Protein AF-A0A534Z9B9-F1 (afdb_monomer)

Mean predicted aligned error: 10.79 Å

Foldseek 3Di:
DVVVVVVLVVVLVVLLVVLLVLLQLLLVLLLQLLQCLLLVNLVSNLVSLVVSLVSLVVSLCSLPDPSVCVNLPPLSVVLNVLSVVLNVLSVVLNCLSPDPPRDSVNNNVSSQVSSVSSQVSSCSSHHFQWDWPPCPCLQEDEAFDKIKIFGAARVRHGFPWQKDKDKAFPHDHQQWDPVQWDADPVRMTMTGGHAGFGKMWIWIDGNNDIGIGMHTYSHDPDDPLADVQPAPPDDWAKKWKWKFKDFPDGRPTGTQDIDTCPDVNVRRVVNVVSVCVVCVVLPDPQKDWDWHKDYDPVFKIKIKIWIWGADPRDITIMIMIMMIGGD

Radius of gyration: 23.36 Å; Cα contacts (8 Å, |Δi|>4): 614; chains: 1; bounding box: 62×51×65 Å

Sequence (327 aa):
MAAVLFAVASARAQVGSTLRADLDALVERVGMASAAALSQDTAAASASLADARGLLPQLVTLARDPAAAQELGPLARRLAGRLGALQRVLEHAQAALDSPVTRASRRMRVLRVAYSGSMRVAALAGKPILVETNSRTAGFHHPGDQVTFRVLGPDGAPCTETPTLVVENQFGATAVDLSSVHQLADGTIALTMGDEAGGARVTVTACGRSSTRLLFNYGPKAVNGLPPGFPANLPTGTYALSYAASGVVSIPETPLATLPNLGIHAFARAVVTAFQQVAAAYASPECSITVRYSPFDGSSFTATFSVTCTVDGASASETLVFRVRRI

Solvent-accessible surface area (backbone atoms only — not comparable to full-atom values): 17152 Å² total; per-residue (Å²): 116,68,70,60,54,51,51,54,50,51,54,47,57,48,52,60,52,49,53,41,52,55,33,50,50,38,34,48,26,35,41,50,15,44,15,28,44,51,54,60,33,53,65,61,12,43,51,28,39,51,57,28,57,66,46,46,65,56,55,40,50,51,31,65,30,69,69,42,33,69,72,49,42,75,52,15,62,54,48,32,54,47,50,59,54,41,48,57,40,46,52,54,30,48,58,35,55,76,32,89,85,49,51,68,71,58,37,51,52,36,35,51,52,32,36,45,41,38,48,58,52,35,43,73,74,43,79,66,37,69,39,54,75,72,60,90,48,63,45,51,41,47,47,68,40,74,48,44,31,39,47,29,31,94,89,66,46,76,40,85,56,83,63,48,77,46,78,43,52,78,27,41,90,33,9,42,37,76,88,53,56,47,73,47,98,89,58,33,38,37,32,31,30,18,67,33,28,3,12,23,40,41,38,40,38,43,75,94,43,75,41,75,46,62,36,31,17,68,13,61,80,72,52,92,82,51,62,79,52,54,65,84,84,69,72,73,47,38,29,41,31,28,34,28,34,44,62,86,55,80,40,71,81,38,83,74,49,77,46,65,31,89,44,71,56,64,32,51,51,53,53,50,52,59,49,48,66,64,51,52,84,57,74,43,97,53,36,47,78,38,76,45,44,44,68,65,76,86,51,38,34,38,41,40,36,44,35,40,35,54,56,99,90,47,75,51,58,37,39,37,41,33,40,41,30,64,102

Nearest PDB structures (foldseek):
  1ydi-assembly1_A  TM=4.843E-01  e=3.037E+00  Homo sapiens
  5l0h-assembly1_A  TM=4.562E-01  e=3.980E+00  Homo sapiens
  5l0d-assembly2_D  TM=4.571E-01  e=4.435E+00  Homo sapiens
  3h2v-assembly3_C  TM=4.533E-01  e=5.216E+00  Homo sapiens
  3h2v-assembly2_B  TM=4.535E-01  e=7.216E+00  Homo sapiens

Secondary structure (DSSP, 8-state):
-HHHHHHHHHHHHHHHHHHHHHHHHHHHHHHHHHHHHHTT-HHHHHHHHHHHHHHHH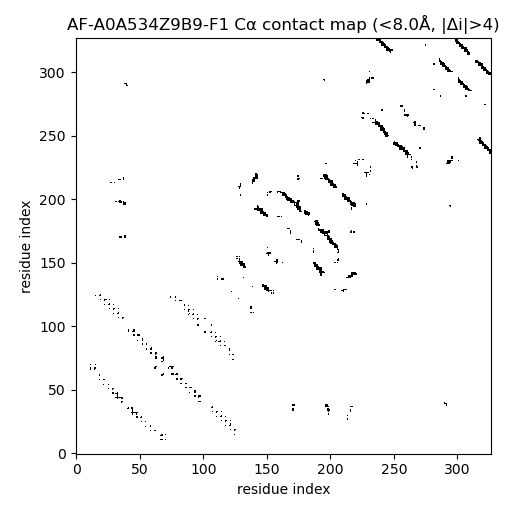HHHHHHHSHHHHHHHTHHHHHHHHHHHHHHHHHHHHHHHHH-TTS-HHHHHHHHHHHHHHHHHHHGGGS--SEEETTGGGTTEE-TT-EEEEEEB-TTSSBP-SPPEEEEEEEESTTSEEEEEEEE-TTS-EEEEE-SSSEEEEEEEEETTEEEEEEEEE--SPPPTTSPTT--S-PPSEEEEEEEEEESSS-EEEEEEEEEEESSHHHHHHHHHHHHHHHHGGG--TTEEEEEEEPPP-SSEEEEEEEEEEEETTEEEEEEEEEEEEE-

Structure (mmCIF, N/CA/C/O backbone):
data_AF-A0A534Z9B9-F1
#
_entry.id   AF-A0A534Z9B9-F1
#
loop_
_atom_site.group_PDB
_atom_site.id
_atom_site.type_symbol
_atom_site.label_atom_id
_atom_site.label_alt_id
_atom_site.label_comp_id
_atom_site.label_asym_id
_atom_site.label_entity_id
_atom_site.label_seq_id
_atom_site.pdbx_PDB_ins_code
_atom_site.Cartn_x
_atom_site.Cartn_y
_atom_site.Cartn_z
_atom_site.occupancy
_atom_site.B_iso_or_equiv
_atom_site.auth_seq_id
_atom_site.auth_comp_id
_atom_site.auth_asym_id
_atom_site.auth_atom_id
_atom_site.pdbx_PDB_model_num
ATOM 1 N N . MET A 1 1 ? -38.306 12.183 34.021 1.00 46.53 1 MET A N 1
ATOM 2 C CA . MET A 1 1 ? -36.977 11.563 34.259 1.00 46.53 1 MET A CA 1
ATOM 3 C C . MET A 1 1 ? -36.542 10.579 33.169 1.00 46.53 1 MET A C 1
ATOM 5 O O . MET A 1 1 ? -35.378 10.632 32.802 1.00 46.53 1 MET A O 1
ATOM 9 N N . ALA A 1 2 ? -37.419 9.739 32.600 1.00 40.78 2 ALA A N 1
ATOM 10 C CA . ALA A 1 2 ? -37.032 8.773 31.556 1.00 40.78 2 ALA A CA 1
ATOM 11 C C . ALA A 1 2 ? -36.479 9.415 30.261 1.00 40.78 2 ALA A C 1
ATOM 13 O O . ALA A 1 2 ? -35.434 8.998 29.778 1.00 40.78 2 ALA A O 1
ATOM 14 N N . ALA A 1 3 ? -37.101 10.481 29.742 1.00 35.41 3 ALA A N 1
ATOM 15 C CA . ALA A 1 3 ? -36.670 11.128 28.492 1.00 35.41 3 ALA A CA 1
ATOM 16 C C . ALA A 1 3 ? -35.250 11.736 28.549 1.00 35.41 3 ALA A C 1
ATOM 18 O O . ALA A 1 3 ? -34.519 11.696 27.565 1.00 35.41 3 ALA A O 1
ATOM 19 N N . VAL A 1 4 ? -34.829 12.240 29.716 1.00 39.38 4 VAL A N 1
ATOM 20 C CA . VAL A 1 4 ? -33.476 12.793 29.917 1.00 39.38 4 VAL A CA 1
ATOM 21 C C . VAL A 1 4 ? -32.435 11.670 29.958 1.00 39.38 4 VAL A C 1
ATOM 23 O O . VAL A 1 4 ? -31.368 11.804 29.373 1.00 39.38 4 VAL A O 1
ATOM 26 N N . LEU A 1 5 ? -32.756 10.529 30.576 1.00 36.62 5 LEU A N 1
ATOM 27 C CA . LEU A 1 5 ? -31.871 9.359 30.596 1.00 36.62 5 LEU A CA 1
ATOM 28 C C . LEU A 1 5 ? -31.707 8.736 29.199 1.00 36.62 5 LEU A C 1
ATOM 30 O O . LEU A 1 5 ? -30.593 8.370 28.835 1.00 36.62 5 LEU A O 1
ATOM 34 N N . PHE A 1 6 ? -32.776 8.688 28.396 1.00 39.59 6 PHE A N 1
ATOM 35 C CA . PHE A 1 6 ? -32.715 8.229 27.002 1.00 39.59 6 PHE A CA 1
ATOM 36 C C . PHE A 1 6 ? -31.903 9.173 26.101 1.00 39.59 6 PHE A C 1
ATOM 38 O O . PHE A 1 6 ? -31.067 8.704 25.332 1.00 39.59 6 PHE A O 1
ATOM 45 N N . ALA A 1 7 ? -32.078 10.493 26.225 1.00 39.88 7 ALA A N 1
ATOM 46 C CA . ALA A 1 7 ? -31.317 11.470 25.442 1.00 39.88 7 ALA A CA 1
ATOM 47 C C . ALA A 1 7 ? -29.816 11.467 25.793 1.00 39.88 7 ALA A C 1
ATOM 49 O O . ALA A 1 7 ? -28.965 11.535 24.908 1.00 39.88 7 ALA A O 1
ATOM 50 N N . VAL A 1 8 ? -29.475 11.317 27.077 1.00 47.91 8 VAL A N 1
ATOM 51 C CA . VAL A 1 8 ? -28.078 11.235 27.534 1.00 47.91 8 VAL A CA 1
ATOM 52 C C . VAL A 1 8 ? -27.434 9.902 27.131 1.00 47.91 8 VAL A C 1
ATOM 54 O O . VAL A 1 8 ? -26.265 9.883 26.754 1.00 47.91 8 VAL A O 1
ATOM 57 N N . ALA A 1 9 ? -28.180 8.792 27.147 1.00 51.97 9 ALA A N 1
ATOM 58 C CA . ALA A 1 9 ? -27.701 7.506 26.635 1.00 51.97 9 ALA A CA 1
ATOM 59 C C . ALA A 1 9 ? -27.480 7.530 25.108 1.00 51.97 9 ALA A C 1
ATOM 61 O O . ALA A 1 9 ? -26.473 7.015 24.628 1.00 51.97 9 ALA A O 1
ATOM 62 N N . SER A 1 10 ? -28.373 8.191 24.363 1.00 58.62 10 SER A N 1
ATOM 63 C CA . SER A 1 10 ? -28.265 8.405 22.913 1.00 58.62 10 SER A CA 1
ATOM 64 C C . SER A 1 10 ? -27.050 9.254 22.533 1.00 58.62 10 SER A C 1
ATOM 66 O O . SER A 1 10 ? -26.333 8.901 21.601 1.00 58.62 10 SER A O 1
ATOM 68 N N . ALA A 1 11 ? -26.800 10.355 23.246 1.00 54.53 11 ALA A N 1
ATOM 69 C CA . ALA A 1 11 ? -25.661 11.230 22.973 1.00 54.53 11 ALA A CA 1
ATOM 70 C C . ALA A 1 11 ? -24.318 10.554 23.299 1.00 54.53 11 ALA A C 1
ATOM 72 O O . ALA A 1 11 ? -23.347 10.737 22.572 1.00 54.53 11 ALA A O 1
ATOM 73 N N . ARG A 1 12 ? -24.270 9.722 24.349 1.00 57.06 12 ARG A N 1
ATOM 74 C CA . ARG A 1 12 ? -23.084 8.920 24.701 1.00 57.06 12 ARG A CA 1
ATOM 75 C C . ARG A 1 12 ? -22.767 7.882 23.625 1.00 57.06 12 ARG A C 1
ATOM 77 O O . ARG A 1 12 ? -21.695 7.925 23.044 1.00 57.06 12 ARG A O 1
ATOM 84 N N . ALA A 1 13 ? -23.737 7.052 23.238 1.00 60.81 13 ALA A N 1
ATOM 85 C CA . ALA A 1 13 ? -23.536 6.077 22.159 1.00 60.81 13 ALA A CA 1
ATOM 86 C C . ALA A 1 13 ? -23.061 6.726 20.836 1.00 60.81 13 ALA A C 1
ATOM 88 O O . ALA A 1 13 ? -22.281 6.135 20.081 1.00 60.81 13 ALA A O 1
ATOM 89 N N . GLN A 1 14 ? -23.481 7.968 20.573 1.00 67.25 14 GLN A N 1
ATOM 90 C CA . GLN A 1 14 ? -23.023 8.745 19.424 1.00 67.25 14 GLN A CA 1
ATOM 91 C C . GLN A 1 14 ? -21.540 9.155 19.525 1.00 67.25 14 GLN A C 1
ATOM 93 O O . GLN A 1 14 ? -20.817 9.062 18.534 1.00 67.25 14 GLN A O 1
ATOM 98 N N . VAL A 1 15 ? -21.049 9.561 20.701 1.00 65.81 15 VAL A N 1
ATOM 99 C CA . VAL A 1 15 ? -19.638 9.947 20.903 1.00 65.81 15 VAL A CA 1
ATOM 100 C C . VAL A 1 15 ? -18.711 8.737 20.753 1.00 65.81 15 VAL A C 1
ATOM 102 O O . VAL A 1 15 ? -17.733 8.806 20.004 1.00 65.81 15 VAL A O 1
ATOM 105 N N . GLY A 1 16 ? -19.047 7.605 21.378 1.00 67.69 16 GLY A N 1
ATOM 106 C CA . GLY A 1 16 ? -18.290 6.359 21.233 1.00 67.69 16 GLY A CA 1
ATOM 107 C C . GLY A 1 16 ? -18.245 5.822 19.794 1.00 67.69 16 GLY A C 1
ATOM 108 O O . GLY A 1 16 ? -17.194 5.363 19.337 1.00 67.69 16 GLY A O 1
ATOM 109 N N . SER A 1 17 ? -19.355 5.909 19.050 1.00 71.81 17 SER A N 1
ATOM 110 C CA . SER A 1 17 ? -19.410 5.476 17.643 1.00 71.81 17 SER A CA 1
ATOM 111 C C . SER A 1 17 ? -18.619 6.395 16.704 1.00 71.81 17 SER A C 1
ATOM 113 O O . SER A 1 17 ? -17.881 5.893 15.855 1.00 71.81 17 SER A O 1
ATOM 115 N N . THR A 1 18 ? -18.690 7.715 16.909 1.00 78.38 18 THR A N 1
ATOM 116 C CA . THR A 1 18 ? -17.940 8.707 16.115 1.00 78.38 18 THR A CA 1
ATOM 117 C C . THR A 1 18 ? -16.435 8.555 16.331 1.00 78.38 18 THR A C 1
ATOM 119 O O . THR A 1 18 ? -15.680 8.432 15.371 1.00 78.38 18 THR A O 1
ATOM 122 N N . LEU A 1 19 ? -15.998 8.433 17.592 1.00 81.62 19 LEU A N 1
ATOM 123 C CA . LEU A 1 19 ? -14.592 8.199 17.924 1.00 81.62 19 LEU A CA 1
ATOM 124 C C . LEU A 1 19 ? -14.036 6.949 17.234 1.00 81.62 19 LEU A C 1
ATOM 126 O O . LEU A 1 19 ? -12.900 6.940 16.761 1.00 81.62 19 LEU A O 1
ATOM 130 N N . ARG A 1 20 ? -14.822 5.869 17.213 1.00 80.88 20 ARG A N 1
ATOM 131 C CA . ARG A 1 20 ? -14.414 4.620 16.578 1.00 80.88 20 ARG A CA 1
ATOM 132 C C . ARG A 1 20 ? -14.261 4.786 15.068 1.00 80.88 20 ARG A C 1
ATOM 134 O O . ARG A 1 20 ? -13.242 4.360 14.534 1.00 80.88 20 ARG A O 1
ATOM 141 N N . ALA A 1 21 ? -15.226 5.429 14.414 1.00 82.50 21 ALA A N 1
ATOM 142 C CA . ALA A 1 21 ? -15.168 5.697 12.981 1.00 82.50 21 ALA A CA 1
ATOM 143 C C . ALA A 1 21 ? -13.940 6.547 12.607 1.00 82.50 21 ALA A C 1
ATOM 145 O O . ALA A 1 21 ? -13.221 6.203 11.671 1.00 82.50 21 ALA A O 1
ATOM 146 N N . ASP A 1 22 ? -13.632 7.589 13.383 1.00 88.19 22 ASP A N 1
ATOM 147 C CA . ASP A 1 22 ? -12.467 8.449 13.138 1.00 88.19 22 ASP A CA 1
ATOM 148 C C . ASP A 1 22 ? -11.132 7.717 13.363 1.00 88.19 22 ASP A C 1
ATOM 150 O O . ASP A 1 22 ? -10.148 7.951 12.655 1.00 88.19 22 ASP A O 1
ATOM 154 N N . LEU A 1 23 ? -11.077 6.802 14.338 1.00 89.00 23 LEU A N 1
ATOM 155 C CA . LEU A 1 23 ? -9.909 5.946 14.565 1.00 89.00 23 LEU A CA 1
ATOM 156 C C . LEU A 1 23 ? -9.719 4.916 13.446 1.00 89.00 23 LEU A C 1
ATOM 158 O O . LEU A 1 23 ? -8.580 4.671 13.040 1.00 89.00 23 LEU A O 1
ATOM 162 N N . ASP A 1 24 ? -10.806 4.343 12.933 1.00 86.19 24 ASP A N 1
ATOM 163 C CA . ASP A 1 24 ? -10.771 3.441 11.782 1.00 86.19 24 ASP A CA 1
ATOM 164 C C . ASP A 1 24 ? -10.321 4.205 10.519 1.00 86.19 24 ASP A C 1
ATOM 166 O O . ASP A 1 24 ? -9.428 3.745 9.804 1.00 86.19 24 ASP A O 1
ATOM 170 N N . ALA A 1 25 ? -10.807 5.435 10.313 1.00 89.06 25 ALA A N 1
ATOM 171 C CA . ALA A 1 25 ? -10.356 6.318 9.236 1.00 89.06 25 ALA A CA 1
ATOM 172 C C . ALA A 1 25 ? -8.865 6.689 9.359 1.00 89.06 25 ALA A C 1
ATOM 174 O O . ALA A 1 25 ? -8.140 6.722 8.362 1.00 89.06 25 ALA A O 1
ATOM 175 N N . LEU A 1 26 ? -8.367 6.930 10.578 1.00 92.62 26 LEU A N 1
ATOM 176 C CA . LEU A 1 26 ? -6.941 7.158 10.827 1.00 92.62 26 LEU A CA 1
ATOM 177 C C . LEU A 1 26 ? -6.099 5.938 10.429 1.00 92.62 26 LEU A C 1
ATOM 179 O O . LEU A 1 26 ? -5.059 6.085 9.782 1.00 92.62 26 LEU A O 1
ATOM 183 N N . VAL A 1 27 ? -6.528 4.734 10.817 1.00 91.50 27 VAL A N 1
ATOM 184 C CA . VAL A 1 27 ? -5.873 3.478 10.425 1.00 91.50 27 VAL A CA 1
ATOM 185 C C . VAL A 1 27 ? -5.839 3.341 8.907 1.00 91.50 27 VAL A C 1
ATOM 187 O O . VAL A 1 27 ? -4.786 3.020 8.351 1.00 91.50 27 VAL A O 1
ATOM 190 N N . GLU A 1 28 ? -6.967 3.601 8.251 1.00 89.94 28 GLU A N 1
ATOM 191 C CA . GLU A 1 28 ? -7.113 3.495 6.805 1.00 89.94 28 GLU A CA 1
ATOM 192 C C . GLU A 1 28 ? -6.156 4.440 6.073 1.00 89.94 28 GLU A C 1
ATOM 194 O O . GLU A 1 28 ? -5.397 3.984 5.223 1.00 89.94 28 GLU A O 1
ATOM 199 N N . ARG A 1 29 ? -6.082 5.719 6.464 1.00 92.94 29 ARG A N 1
ATOM 200 C CA . ARG A 1 29 ? -5.177 6.707 5.843 1.00 92.94 29 ARG A CA 1
ATOM 201 C C . ARG A 1 29 ? -3.698 6.347 5.996 1.00 92.94 29 ARG A C 1
ATOM 203 O O . ARG A 1 29 ? -2.941 6.410 5.028 1.00 92.94 29 ARG A O 1
ATOM 210 N N . VAL A 1 30 ? -3.275 5.900 7.183 1.00 94.81 30 VAL A N 1
ATOM 211 C CA . VAL A 1 30 ? -1.887 5.433 7.396 1.00 94.81 30 VAL A CA 1
ATOM 212 C C . VAL A 1 30 ? -1.597 4.166 6.582 1.00 94.81 30 VAL A C 1
ATOM 214 O O . VAL A 1 30 ? -0.479 3.960 6.099 1.00 94.81 30 VAL A O 1
ATOM 217 N N . GLY A 1 31 ? -2.596 3.302 6.415 1.00 92.19 31 GLY A N 1
ATOM 218 C CA . GLY A 1 31 ? -2.473 2.123 5.574 1.00 92.19 31 GLY A CA 1
ATOM 219 C C . GLY A 1 31 ? -2.394 2.460 4.086 1.00 92.19 31 GLY A C 1
ATOM 220 O O . GLY A 1 31 ? -1.510 1.944 3.411 1.00 92.19 31 GLY A O 1
ATOM 221 N N . MET A 1 32 ? -3.213 3.387 3.584 1.00 90.44 32 MET A N 1
ATOM 222 C CA . MET A 1 32 ? -3.107 3.893 2.209 1.00 90.44 32 MET A CA 1
ATOM 223 C C . MET A 1 32 ? -1.725 4.491 1.940 1.00 90.44 32 MET A C 1
ATOM 225 O O . MET A 1 32 ? -1.117 4.174 0.922 1.00 90.44 32 MET A O 1
ATOM 229 N N . ALA A 1 33 ? -1.160 5.235 2.899 1.00 93.25 33 ALA A N 1
ATOM 230 C CA . ALA A 1 33 ? 0.217 5.715 2.792 1.00 93.25 33 ALA A CA 1
ATOM 231 C C . ALA A 1 33 ? 1.235 4.568 2.637 1.00 93.25 33 ALA A C 1
ATOM 233 O O . ALA A 1 33 ? 2.181 4.657 1.855 1.00 93.25 33 ALA A O 1
ATOM 234 N N . SER A 1 34 ? 1.026 3.466 3.362 1.00 93.38 34 SER A N 1
ATOM 235 C CA . SER A 1 34 ? 1.885 2.278 3.297 1.00 93.38 34 SER A CA 1
ATOM 236 C C . SER A 1 34 ? 1.766 1.542 1.962 1.00 93.38 34 SER A C 1
ATOM 238 O O . SER A 1 34 ? 2.780 1.147 1.388 1.00 93.38 34 SER A O 1
ATOM 240 N N . ALA A 1 35 ? 0.544 1.389 1.453 1.00 87.75 35 ALA A N 1
ATOM 241 C CA . ALA A 1 35 ? 0.273 0.743 0.177 1.00 87.75 35 ALA A CA 1
ATOM 242 C C . ALA A 1 35 ? 0.810 1.565 -1.007 1.00 87.75 35 ALA A C 1
ATOM 244 O O . ALA A 1 35 ? 1.513 1.026 -1.862 1.00 87.75 35 ALA A O 1
ATOM 245 N N . ALA A 1 36 ? 0.580 2.882 -1.002 1.00 84.94 36 ALA A N 1
ATOM 246 C CA . ALA A 1 36 ? 1.131 3.805 -1.988 1.00 84.94 36 ALA A CA 1
ATOM 247 C C . ALA A 1 36 ? 2.668 3.740 -2.018 1.00 84.94 36 ALA A C 1
ATOM 249 O O . ALA A 1 36 ? 3.255 3.565 -3.088 1.00 84.94 36 ALA A O 1
ATOM 250 N N . ALA A 1 37 ? 3.320 3.749 -0.847 1.00 87.25 37 ALA A N 1
ATOM 251 C CA . ALA A 1 37 ? 4.776 3.658 -0.742 1.00 87.25 37 ALA A CA 1
ATOM 252 C C . ALA A 1 37 ? 5.346 2.332 -1.279 1.00 87.25 37 ALA A C 1
ATOM 254 O O . ALA A 1 37 ? 6.387 2.342 -1.937 1.00 87.25 37 ALA A O 1
ATOM 255 N N . LEU A 1 38 ? 4.674 1.199 -1.037 1.00 83.06 38 LEU A N 1
ATOM 256 C CA . LEU A 1 38 ? 5.052 -0.104 -1.613 1.00 83.06 38 LEU A CA 1
ATOM 257 C C . LEU A 1 38 ? 4.931 -0.120 -3.130 1.00 83.06 38 LEU A C 1
ATOM 259 O O . LEU A 1 38 ? 5.761 -0.696 -3.827 1.00 83.06 38 LEU A O 1
ATOM 263 N N . SER A 1 39 ? 3.928 0.589 -3.625 1.00 74.94 39 SER A N 1
ATOM 264 C CA . SER A 1 39 ? 3.671 0.789 -5.040 1.00 74.94 39 SER A CA 1
ATOM 265 C C . SER A 1 39 ? 4.565 1.893 -5.659 1.00 74.94 39 SER A C 1
ATOM 267 O O . SER A 1 39 ? 4.383 2.298 -6.805 1.00 74.94 39 SER A O 1
ATOM 269 N N . GLN A 1 40 ? 5.566 2.375 -4.912 1.00 76.50 40 GLN A N 1
ATOM 270 C CA . GLN A 1 40 ? 6.515 3.424 -5.308 1.00 76.50 40 GLN A CA 1
ATOM 271 C C . GLN A 1 40 ? 5.884 4.787 -5.640 1.00 76.50 40 GLN A C 1
ATOM 273 O O . GLN A 1 40 ? 6.529 5.635 -6.250 1.00 76.50 40 GLN A O 1
ATOM 278 N N . ASP A 1 41 ? 4.655 5.036 -5.191 1.00 79.06 41 ASP A N 1
ATOM 279 C CA . ASP A 1 41 ? 4.015 6.346 -5.274 1.00 79.06 41 ASP A CA 1
ATOM 280 C C . ASP A 1 41 ? 4.260 7.117 -3.971 1.00 79.06 41 ASP A C 1
ATOM 282 O O . ASP A 1 41 ? 3.483 7.072 -3.013 1.00 79.06 41 ASP A O 1
ATOM 286 N N . THR A 1 42 ? 5.411 7.789 -3.897 1.00 82.75 42 THR A N 1
ATOM 287 C CA . THR A 1 42 ? 5.797 8.546 -2.700 1.00 82.75 42 THR A CA 1
ATOM 288 C C . THR A 1 42 ? 4.973 9.815 -2.508 1.00 82.75 42 THR A C 1
ATOM 290 O O . THR A 1 42 ? 4.832 10.259 -1.370 1.00 82.75 42 THR A O 1
ATOM 293 N N . ALA A 1 43 ? 4.419 10.383 -3.584 1.00 82.88 43 ALA A N 1
ATOM 294 C CA . ALA A 1 43 ? 3.582 11.575 -3.514 1.00 82.88 43 ALA A CA 1
ATOM 295 C C . ALA A 1 43 ? 2.227 11.242 -2.876 1.00 82.88 43 ALA A C 1
ATOM 297 O O . ALA A 1 43 ? 1.861 11.850 -1.868 1.00 82.88 43 ALA A O 1
ATOM 298 N N . ALA A 1 44 ? 1.540 10.206 -3.371 1.00 85.25 44 ALA A N 1
ATOM 299 C CA . ALA A 1 44 ? 0.297 9.729 -2.768 1.00 85.25 44 ALA A CA 1
ATOM 300 C C . ALA A 1 44 ? 0.517 9.199 -1.343 1.00 85.25 44 ALA A C 1
ATOM 302 O O . ALA A 1 44 ? -0.325 9.409 -0.463 1.00 85.25 44 ALA A O 1
ATOM 303 N N . ALA A 1 45 ? 1.668 8.562 -1.082 1.00 90.50 45 ALA A N 1
ATOM 304 C CA . ALA A 1 45 ? 2.028 8.127 0.263 1.00 90.50 45 ALA A CA 1
ATOM 305 C C . ALA A 1 45 ? 2.169 9.306 1.237 1.00 90.50 45 ALA A C 1
ATOM 307 O O . ALA A 1 45 ? 1.640 9.255 2.349 1.00 90.50 45 ALA A O 1
ATOM 308 N N . SER A 1 46 ? 2.872 10.362 0.815 1.00 92.00 46 SER A N 1
ATOM 309 C CA . SER A 1 46 ? 3.076 11.578 1.607 1.00 92.00 46 SER A CA 1
ATOM 310 C C . SER A 1 46 ? 1.752 12.304 1.864 1.00 92.00 46 SER A C 1
ATOM 312 O O . SER A 1 46 ? 1.452 12.619 3.016 1.00 92.00 46 SER A O 1
ATOM 314 N N . ALA A 1 47 ? 0.909 12.465 0.838 1.00 91.56 47 ALA A N 1
ATOM 315 C CA . ALA A 1 47 ? -0.418 13.069 0.967 1.00 91.56 47 ALA A CA 1
ATOM 316 C C . ALA A 1 47 ? -1.316 12.294 1.950 1.00 91.56 47 ALA A C 1
ATOM 318 O O . ALA A 1 47 ? -1.847 12.869 2.898 1.00 91.56 47 ALA A O 1
ATOM 319 N N . SER A 1 48 ? -1.398 10.966 1.808 1.00 94.12 48 SER A N 1
ATOM 320 C CA . SER A 1 48 ? -2.206 10.115 2.697 1.00 94.12 48 SER A CA 1
ATOM 321 C C . SER A 1 48 ? -1.743 10.183 4.160 1.00 94.12 48 SER A C 1
ATOM 323 O O . SER A 1 48 ? -2.555 10.154 5.090 1.00 94.12 48 SER A O 1
ATOM 325 N N . LEU A 1 49 ? -0.428 10.278 4.394 1.00 96.69 49 LEU A N 1
ATOM 326 C CA . LEU A 1 49 ? 0.121 10.403 5.744 1.00 96.69 49 LEU A CA 1
ATOM 327 C C . LEU A 1 49 ? -0.106 11.803 6.334 1.00 96.69 49 LEU A C 1
ATOM 329 O O . LEU A 1 49 ? -0.379 11.918 7.533 1.00 96.69 49 LEU A O 1
ATOM 333 N N . ALA A 1 50 ? -0.054 12.851 5.511 1.00 95.50 50 ALA A N 1
ATOM 334 C CA . ALA A 1 50 ? -0.418 14.204 5.912 1.00 95.50 50 ALA A CA 1
ATOM 335 C C . ALA A 1 50 ? -1.897 14.277 6.335 1.00 95.50 50 ALA A C 1
ATOM 337 O O . ALA A 1 50 ? -2.198 14.793 7.415 1.00 95.50 50 ALA A O 1
ATOM 338 N N . ASP A 1 51 ? -2.800 13.651 5.576 1.00 94.44 51 ASP A N 1
ATOM 339 C CA . ASP A 1 51 ? -4.226 13.562 5.913 1.00 94.44 51 ASP A CA 1
ATOM 340 C C . ASP A 1 51 ? -4.478 12.795 7.216 1.00 94.44 51 ASP A C 1
ATOM 342 O O . ASP A 1 51 ? -5.362 13.154 8.000 1.00 94.44 51 ASP A O 1
ATOM 346 N N . ALA A 1 52 ? -3.707 11.735 7.480 1.00 95.75 52 ALA A N 1
ATOM 347 C CA . ALA A 1 52 ? -3.758 11.014 8.751 1.00 95.75 52 ALA A CA 1
ATOM 348 C C . ALA A 1 52 ? -3.318 11.905 9.924 1.00 95.75 52 ALA A C 1
ATOM 350 O O . ALA A 1 52 ? -3.952 11.917 10.982 1.00 95.75 52 ALA A O 1
ATOM 351 N N . ARG A 1 53 ? -2.248 12.689 9.741 1.00 95.75 53 ARG A N 1
ATOM 352 C CA . ARG A 1 53 ? -1.775 13.649 10.749 1.00 95.75 53 ARG A CA 1
ATOM 353 C C . ARG A 1 53 ? -2.802 14.748 11.013 1.00 95.75 53 ARG A C 1
ATOM 355 O O . ARG A 1 53 ? -2.964 15.128 12.170 1.00 95.75 53 ARG A O 1
ATOM 362 N N . GLY A 1 54 ? -3.524 15.199 9.986 1.00 93.06 54 GLY A N 1
ATOM 363 C CA . GLY A 1 54 ? -4.598 16.189 10.104 1.00 93.06 54 GLY A CA 1
ATOM 364 C C . GLY A 1 54 ? -5.767 15.754 11.000 1.00 93.06 54 GLY A C 1
ATOM 365 O O . GLY A 1 54 ? -6.384 16.604 11.638 1.00 93.06 54 GLY A O 1
ATOM 366 N N . LEU A 1 55 ? -6.038 14.446 11.123 1.00 91.62 55 LEU A N 1
ATOM 367 C CA . LEU A 1 55 ? -7.092 13.920 12.010 1.00 91.62 55 LEU A CA 1
ATOM 368 C C . LEU A 1 55 ? -6.702 13.898 13.491 1.00 91.62 55 LEU A C 1
ATOM 370 O O . LEU A 1 55 ? -7.568 13.956 14.365 1.00 91.62 55 LEU A O 1
ATOM 374 N N . LEU A 1 56 ? -5.408 13.789 13.807 1.00 90.69 56 LEU A N 1
ATOM 375 C CA . LEU A 1 56 ? -4.961 13.583 15.187 1.00 90.69 56 LEU A CA 1
ATOM 376 C C . LEU A 1 56 ? -5.391 14.700 16.156 1.00 90.69 56 LEU A C 1
ATOM 378 O O . LEU A 1 56 ? -5.851 14.357 17.246 1.00 90.69 56 LEU A O 1
ATOM 382 N N . PRO A 1 57 ? -5.302 16.003 15.819 1.00 88.38 57 PRO A N 1
ATOM 383 C CA . PRO A 1 57 ? -5.770 17.069 16.708 1.00 88.38 57 PRO A CA 1
ATOM 384 C C . PRO A 1 57 ? -7.262 16.967 17.049 1.00 88.38 57 PRO A C 1
ATOM 386 O O . PRO A 1 57 ? -7.650 17.212 18.194 1.00 88.38 57 PRO A O 1
ATOM 389 N N . GLN A 1 58 ? -8.088 16.558 16.080 1.00 87.56 58 GLN A N 1
ATOM 390 C CA . GLN A 1 58 ? -9.529 16.376 16.270 1.00 87.56 58 GLN A CA 1
ATOM 391 C C . GLN A 1 58 ? -9.795 15.196 17.211 1.00 87.56 58 GLN A C 1
ATOM 393 O O . GLN A 1 58 ? -10.482 15.354 18.217 1.00 87.56 58 GLN A O 1
ATOM 398 N N . LEU A 1 59 ? -9.136 14.057 16.975 1.00 88.38 59 LEU A N 1
ATOM 399 C CA . LEU A 1 59 ? -9.210 12.873 17.836 1.00 88.38 59 LEU A CA 1
ATOM 400 C C . LEU A 1 59 ? -8.721 13.137 19.268 1.00 88.38 59 LEU A C 1
ATOM 402 O O . LEU A 1 59 ? -9.301 12.632 20.228 1.00 88.38 59 LEU A O 1
ATOM 406 N N . VAL A 1 60 ? -7.656 13.927 19.440 1.00 87.44 60 VAL A N 1
ATOM 407 C CA . VAL A 1 60 ? -7.152 14.309 20.771 1.00 87.44 60 VAL A CA 1
ATOM 408 C C . VAL A 1 60 ? -8.145 15.216 21.490 1.00 87.44 60 VAL A C 1
ATOM 410 O O . VAL A 1 60 ? -8.354 15.036 22.689 1.00 87.44 60 VAL A O 1
ATOM 413 N N . THR A 1 61 ? -8.752 16.168 20.777 1.00 85.62 61 THR A N 1
ATOM 414 C CA . THR A 1 61 ? -9.798 17.041 21.327 1.00 85.62 61 THR A CA 1
ATOM 415 C C . THR A 1 61 ? -10.998 16.214 21.772 1.00 85.62 61 THR A C 1
ATOM 417 O O . THR A 1 61 ? -11.396 16.308 22.930 1.00 85.62 61 THR A O 1
ATOM 420 N N . LEU A 1 62 ? -11.488 15.321 20.909 1.00 83.00 62 LEU A N 1
ATOM 421 C CA . LEU A 1 62 ? -12.610 14.434 21.208 1.00 83.00 62 LEU A CA 1
ATOM 422 C C . LEU A 1 62 ? -12.311 13.518 22.407 1.00 83.00 62 LEU A C 1
ATOM 424 O O . LEU A 1 62 ? -13.123 13.396 23.314 1.00 83.00 62 LEU A O 1
ATOM 428 N N . ALA A 1 63 ? -11.114 12.928 22.478 1.00 82.06 63 ALA A N 1
ATOM 429 C CA . ALA A 1 63 ? -10.712 12.071 23.598 1.00 82.06 63 ALA A CA 1
ATOM 430 C C . ALA A 1 63 ? -10.553 12.825 24.934 1.00 82.06 63 ALA A C 1
ATOM 432 O O . ALA A 1 63 ? -10.508 12.195 25.993 1.00 82.06 63 ALA A O 1
ATOM 433 N N . ARG A 1 64 ? -10.416 14.156 24.900 1.00 84.25 64 ARG A N 1
ATOM 434 C CA . ARG A 1 64 ? -10.340 15.027 26.084 1.00 84.25 64 ARG A CA 1
ATOM 435 C C . ARG A 1 64 ? -11.673 15.683 26.429 1.00 84.25 64 ARG A C 1
ATOM 437 O O . ARG A 1 64 ? -11.755 16.319 27.479 1.00 84.25 64 ARG A O 1
ATOM 444 N N . ASP A 1 65 ? -12.680 15.534 25.577 1.00 83.19 65 ASP A N 1
ATOM 445 C CA . ASP A 1 65 ? -14.004 16.091 25.800 1.00 83.19 65 ASP A CA 1
ATOM 446 C C . ASP A 1 65 ? -14.602 15.542 27.114 1.00 83.19 65 ASP A C 1
ATOM 448 O O . ASP A 1 65 ? -14.502 14.335 27.377 1.00 83.19 65 ASP A O 1
ATOM 452 N N . PRO A 1 66 ? -15.219 16.385 27.964 1.00 81.19 66 PRO A N 1
ATOM 453 C CA . PRO A 1 66 ? -15.855 15.939 29.201 1.00 81.19 66 PRO A CA 1
ATOM 454 C C . PRO A 1 66 ? -16.889 14.821 29.004 1.00 81.19 66 PRO A C 1
ATOM 456 O O . PRO A 1 66 ? -16.980 13.932 29.851 1.00 81.19 66 PRO A O 1
ATOM 459 N N . ALA A 1 67 ? -17.643 14.825 27.902 1.00 79.19 67 ALA A N 1
ATOM 460 C CA . ALA A 1 67 ? -18.611 13.784 27.575 1.00 79.19 67 ALA A CA 1
ATOM 461 C C . ALA A 1 67 ? -17.916 12.452 27.252 1.00 79.19 67 ALA A C 1
ATOM 463 O O . ALA A 1 67 ? -18.284 11.417 27.812 1.00 79.19 67 ALA A O 1
ATOM 464 N N . ALA A 1 68 ? -16.852 12.480 26.443 1.00 73.75 68 ALA A N 1
ATOM 465 C CA . ALA A 1 68 ? -16.047 11.294 26.147 1.00 73.75 68 ALA A CA 1
ATOM 466 C C . ALA A 1 68 ? -15.329 10.764 27.400 1.00 73.75 68 ALA A C 1
ATOM 468 O O . ALA A 1 68 ? -15.233 9.555 27.605 1.00 73.75 68 ALA A O 1
ATOM 469 N N . ALA A 1 69 ? -14.858 11.652 28.279 1.00 80.12 69 ALA A N 1
ATOM 470 C CA . ALA A 1 69 ? -14.244 11.279 29.550 1.00 80.12 69 ALA A CA 1
ATOM 471 C C . ALA A 1 69 ? -15.243 10.632 30.522 1.00 80.12 69 ALA A C 1
ATOM 473 O O . ALA A 1 69 ? -14.867 9.713 31.252 1.00 80.12 69 ALA A O 1
ATOM 474 N N . GLN A 1 70 ? -16.504 11.073 30.527 1.00 79.56 70 GLN A N 1
ATOM 475 C CA . GLN A 1 70 ? -17.573 10.433 31.300 1.00 79.56 70 GLN A CA 1
ATOM 476 C C . GLN A 1 70 ? -17.930 9.042 30.764 1.00 79.56 70 GLN A C 1
ATOM 478 O O . GLN A 1 70 ? -18.245 8.157 31.554 1.00 79.56 70 GLN A O 1
ATOM 483 N N . GLU A 1 71 ? -17.882 8.842 29.446 1.00 76.06 71 GLU A N 1
ATOM 484 C CA . GLU A 1 71 ? -18.235 7.570 28.807 1.00 76.06 71 GLU A CA 1
ATOM 485 C C . GLU A 1 71 ? -17.097 6.538 28.866 1.00 76.06 71 GLU A C 1
ATOM 487 O O . GLU A 1 71 ? -17.298 5.395 29.267 1.00 76.06 71 GLU A O 1
ATOM 492 N N . LEU A 1 72 ? -15.880 6.946 28.504 1.00 75.25 72 LEU A N 1
ATOM 493 C CA . LEU A 1 72 ? -14.708 6.070 28.409 1.00 75.25 72 LEU A CA 1
ATOM 494 C C . LEU A 1 72 ? -13.939 5.967 29.735 1.00 75.25 72 LEU A C 1
ATOM 496 O O . LEU A 1 72 ? -13.070 5.102 29.898 1.00 75.25 72 LEU A O 1
ATOM 500 N N . GLY A 1 73 ? -14.200 6.870 30.683 1.00 82.50 73 GLY A N 1
ATOM 501 C CA . GLY A 1 73 ? -13.556 6.888 31.991 1.00 82.50 73 GLY A CA 1
ATOM 502 C C . GLY A 1 73 ? -12.019 6.923 31.890 1.00 82.50 73 GLY A C 1
ATOM 503 O O . GLY A 1 73 ? -11.451 7.777 31.199 1.00 82.50 73 GLY A O 1
ATOM 504 N N . PRO A 1 74 ? -11.292 6.000 32.550 1.00 82.12 74 PRO A N 1
ATOM 505 C CA . PRO A 1 74 ? -9.829 5.922 32.467 1.00 82.12 74 PRO A CA 1
ATOM 506 C C . PRO A 1 74 ? -9.278 5.705 31.047 1.00 82.12 74 PRO A C 1
ATOM 508 O O . PRO A 1 74 ? -8.123 6.057 30.779 1.00 82.12 74 PRO A O 1
ATOM 511 N N . LEU A 1 75 ? -10.076 5.143 30.128 1.00 82.44 75 LEU A N 1
ATOM 512 C CA . LEU A 1 75 ? -9.651 4.904 28.747 1.00 82.44 75 LEU A CA 1
ATOM 513 C C . LEU A 1 75 ? -9.467 6.210 27.970 1.00 82.44 75 LEU A C 1
ATOM 515 O O . LEU A 1 75 ? -8.540 6.272 27.168 1.00 82.44 75 LEU A O 1
ATOM 519 N N . ALA A 1 76 ? -10.239 7.265 28.258 1.00 83.56 76 ALA A N 1
ATOM 520 C CA . ALA A 1 76 ? -10.103 8.572 27.602 1.00 83.56 76 ALA A CA 1
ATOM 521 C C . ALA A 1 76 ? -8.690 9.156 27.771 1.00 83.56 76 ALA A C 1
ATOM 523 O O . ALA A 1 76 ? -8.014 9.504 26.801 1.00 83.56 76 ALA A O 1
ATOM 524 N N . ARG A 1 77 ? -8.177 9.163 29.011 1.00 85.75 77 ARG A N 1
ATOM 525 C CA . ARG A 1 77 ? -6.810 9.628 29.313 1.00 85.75 77 ARG A CA 1
ATOM 526 C C . ARG A 1 77 ? -5.749 8.773 28.620 1.00 85.75 77 ARG A C 1
ATOM 528 O O . ARG A 1 77 ? -4.787 9.307 28.064 1.00 85.75 77 ARG A O 1
ATOM 535 N N . ARG A 1 78 ? -5.925 7.447 28.628 1.00 89.00 78 ARG A N 1
ATOM 536 C CA . ARG A 1 78 ? -5.010 6.514 27.952 1.00 89.00 78 ARG A CA 1
ATOM 537 C C . ARG A 1 78 ? -5.013 6.728 26.439 1.00 89.00 78 ARG A C 1
ATOM 539 O O . ARG A 1 78 ? -3.943 6.709 25.834 1.00 89.00 78 ARG A O 1
ATOM 546 N N . LEU A 1 79 ? -6.184 6.947 25.851 1.00 89.12 79 LEU A N 1
ATOM 547 C CA . LEU A 1 79 ? -6.364 7.216 24.432 1.00 89.12 79 LEU A CA 1
ATOM 548 C C . LEU A 1 79 ? -5.680 8.525 24.033 1.00 89.12 79 LEU A C 1
ATOM 550 O O . LEU A 1 79 ? -4.826 8.505 23.151 1.00 89.12 79 LEU A O 1
ATOM 554 N N . ALA A 1 80 ? -5.949 9.624 24.743 1.00 87.38 80 ALA A N 1
ATOM 555 C CA . ALA A 1 80 ? -5.312 10.916 24.491 1.00 87.38 80 ALA A CA 1
ATOM 556 C C . ALA A 1 80 ? -3.775 10.834 24.572 1.00 87.38 80 ALA A C 1
ATOM 558 O O . ALA A 1 80 ? -3.071 11.352 23.703 1.00 87.38 80 ALA A O 1
ATOM 559 N N . GLY A 1 81 ? -3.233 10.131 25.575 1.00 90.12 81 GLY A N 1
ATOM 560 C CA . GLY A 1 81 ? -1.787 9.917 25.696 1.00 90.12 81 GLY A CA 1
ATOM 561 C C . GLY A 1 81 ? -1.197 9.092 24.545 1.00 90.12 81 GLY A C 1
ATOM 562 O O . GLY A 1 81 ? -0.102 9.381 24.059 1.00 90.12 81 GLY A O 1
ATOM 563 N N . ARG A 1 82 ? -1.926 8.075 24.071 1.00 93.31 82 ARG A N 1
ATOM 564 C CA . ARG A 1 82 ? -1.498 7.215 22.957 1.00 93.31 82 ARG A CA 1
ATOM 565 C C . ARG A 1 82 ? -1.600 7.917 21.604 1.00 93.31 82 ARG A C 1
ATOM 567 O O . ARG A 1 82 ? -0.700 7.732 20.791 1.00 93.31 82 ARG A O 1
ATOM 574 N N . LEU A 1 83 ? -2.612 8.759 21.401 1.00 92.88 83 LEU A N 1
ATOM 575 C CA . LEU A 1 83 ? -2.734 9.636 20.234 1.00 92.88 83 LEU A CA 1
ATOM 576 C C . LEU A 1 83 ? -1.572 10.638 20.164 1.00 92.88 83 LEU A C 1
ATOM 578 O O . LEU A 1 83 ? -0.944 10.768 19.117 1.00 92.88 83 LEU A O 1
ATOM 582 N N . GLY A 1 84 ? -1.196 11.259 21.288 1.00 90.31 84 GLY A N 1
ATOM 583 C CA . GLY A 1 84 ? -0.025 12.147 21.337 1.00 90.31 84 GLY A CA 1
ATOM 584 C C . GLY A 1 84 ? 1.299 11.427 21.039 1.00 90.31 84 GLY A C 1
ATOM 585 O O . GLY A 1 84 ? 2.184 11.974 20.385 1.00 90.31 84 GLY A O 1
ATOM 586 N N . ALA A 1 85 ? 1.447 10.169 21.469 1.00 92.25 85 ALA A N 1
ATOM 587 C CA . ALA A 1 85 ? 2.603 9.358 21.091 1.00 92.25 85 ALA A CA 1
ATOM 588 C C . ALA A 1 85 ? 2.590 8.980 19.599 1.00 92.25 85 ALA A C 1
ATOM 590 O O . ALA A 1 85 ? 3.644 9.003 18.963 1.00 92.25 85 ALA A O 1
ATOM 591 N N . LEU A 1 86 ? 1.415 8.657 19.047 1.00 95.62 86 LEU A N 1
ATOM 592 C CA . LEU A 1 86 ? 1.234 8.341 17.631 1.00 95.62 86 LEU A CA 1
ATOM 593 C C . LEU A 1 86 ? 1.573 9.538 16.739 1.00 95.62 86 LEU A C 1
ATOM 595 O O . LEU A 1 86 ? 2.220 9.343 15.717 1.00 95.62 86 LEU A O 1
ATOM 599 N N . GLN A 1 87 ? 1.242 10.762 17.155 1.00 95.00 87 GLN A N 1
ATOM 600 C CA . GLN A 1 87 ? 1.599 11.979 16.424 1.00 95.00 87 GLN A CA 1
ATOM 601 C C . GLN A 1 87 ? 3.094 12.044 16.090 1.00 95.00 87 GLN A C 1
ATOM 603 O O . GLN A 1 87 ? 3.455 12.196 14.925 1.00 95.00 87 GLN A O 1
ATOM 608 N N . ARG A 1 88 ? 3.961 11.815 17.083 1.00 94.00 88 ARG A N 1
ATOM 609 C CA . ARG A 1 88 ? 5.421 11.799 16.884 1.00 94.00 88 ARG A CA 1
ATOM 610 C C . ARG A 1 88 ? 5.877 10.699 15.926 1.00 94.00 88 ARG A C 1
ATOM 612 O O . ARG A 1 88 ? 6.828 10.878 15.171 1.00 94.00 88 ARG A O 1
ATOM 619 N N . VAL A 1 89 ? 5.210 9.545 15.957 1.00 96.88 89 VAL A N 1
ATOM 620 C CA . VAL A 1 89 ? 5.500 8.439 15.034 1.00 96.88 89 VAL A CA 1
ATOM 621 C C . VAL A 1 89 ? 5.121 8.820 13.601 1.00 96.88 89 VAL A C 1
ATOM 623 O O . VAL A 1 89 ? 5.911 8.571 12.692 1.00 96.88 89 VAL A O 1
ATOM 626 N N . LEU A 1 90 ? 3.958 9.449 13.396 1.00 97.19 90 LEU A N 1
ATOM 627 C CA . LEU A 1 90 ? 3.534 9.905 12.069 1.00 97.19 90 LEU A CA 1
ATOM 628 C C . LEU A 1 90 ? 4.432 11.031 11.543 1.00 97.19 90 LEU A C 1
ATOM 630 O O . LEU A 1 90 ? 4.778 11.022 10.369 1.00 97.19 90 LEU A O 1
ATOM 634 N N . GLU A 1 91 ? 4.870 11.957 12.398 1.00 96.06 91 GLU A N 1
ATOM 635 C CA . GLU A 1 91 ? 5.849 12.998 12.046 1.00 96.06 91 GLU A CA 1
ATOM 636 C C . GLU A 1 91 ? 7.178 12.398 11.572 1.00 96.06 91 GLU A C 1
ATOM 638 O O . GLU A 1 91 ? 7.726 12.813 10.551 1.00 96.06 91 GLU A O 1
ATOM 643 N N . HIS A 1 92 ? 7.678 11.373 12.267 1.00 95.88 92 HIS A N 1
ATOM 644 C CA . HIS A 1 92 ? 8.896 10.681 11.853 1.00 95.88 92 HIS A CA 1
ATOM 645 C C . HIS A 1 92 ? 8.724 9.931 10.525 1.00 95.88 92 HIS A C 1
ATOM 647 O O . HIS A 1 92 ? 9.633 9.922 9.694 1.00 95.88 92 HIS A O 1
ATOM 653 N N . ALA A 1 93 ? 7.563 9.304 10.318 1.00 96.62 93 ALA A N 1
ATOM 654 C CA . ALA A 1 93 ? 7.245 8.640 9.061 1.00 96.62 93 ALA A CA 1
ATOM 655 C C . ALA A 1 93 ? 7.135 9.642 7.899 1.00 96.62 93 ALA A C 1
ATOM 657 O O . ALA A 1 93 ? 7.677 9.379 6.827 1.00 96.62 93 ALA A O 1
ATOM 658 N N . GLN A 1 94 ? 6.538 10.812 8.139 1.00 96.81 94 GLN A N 1
ATOM 659 C CA . GLN A 1 94 ? 6.428 11.893 7.161 1.00 96.81 94 GLN A CA 1
ATOM 660 C C . GLN A 1 94 ? 7.809 12.378 6.720 1.00 96.81 94 GLN A C 1
ATOM 662 O O . GLN A 1 94 ? 8.123 12.363 5.535 1.00 96.81 94 GLN A O 1
ATOM 667 N N . ALA A 1 95 ? 8.683 12.696 7.678 1.00 94.50 95 ALA A N 1
ATOM 668 C CA . ALA A 1 95 ? 10.040 13.145 7.379 1.00 94.50 95 ALA A CA 1
ATOM 669 C C . ALA A 1 95 ? 10.845 12.117 6.559 1.00 94.50 95 ALA A C 1
ATOM 671 O O . ALA A 1 95 ? 11.695 12.483 5.749 1.00 94.50 95 ALA A O 1
ATOM 672 N N . ALA A 1 96 ? 10.595 10.819 6.755 1.00 93.88 96 ALA A N 1
ATOM 673 C CA . ALA A 1 96 ? 11.231 9.764 5.971 1.00 93.88 96 ALA A CA 1
ATOM 674 C C . ALA A 1 96 ? 10.685 9.669 4.535 1.00 93.88 96 ALA A C 1
ATOM 676 O O . ALA A 1 96 ? 11.452 9.346 3.624 1.00 93.88 96 ALA A O 1
ATOM 677 N N . LEU A 1 97 ? 9.386 9.913 4.336 1.00 90.44 97 LEU A N 1
ATOM 678 C CA . LEU A 1 97 ? 8.760 9.942 3.013 1.00 90.44 97 LEU A CA 1
ATOM 679 C C . LEU A 1 97 ? 9.240 11.141 2.196 1.00 90.44 97 LEU A C 1
ATOM 681 O O . LEU A 1 97 ? 9.693 10.951 1.071 1.00 90.44 97 LEU A O 1
ATOM 685 N N . ASP A 1 98 ? 9.232 12.329 2.798 1.00 88.31 98 ASP A N 1
ATOM 686 C CA . ASP A 1 98 ? 9.572 13.587 2.118 1.00 88.31 98 ASP A CA 1
ATOM 687 C C . ASP A 1 98 ? 11.080 13.723 1.849 1.00 88.31 98 ASP A C 1
ATOM 689 O O . ASP A 1 98 ? 11.523 14.527 1.034 1.00 88.31 98 ASP A O 1
ATOM 693 N N . SER A 1 99 ? 11.902 12.919 2.528 1.00 86.50 99 SER A N 1
ATOM 694 C CA . SER A 1 99 ? 13.349 12.916 2.348 1.00 86.50 99 SER A CA 1
ATOM 695 C C . SER A 1 99 ? 13.755 12.146 1.079 1.00 86.50 99 SER A C 1
ATOM 697 O O . SER A 1 99 ? 13.611 10.915 1.046 1.00 86.50 99 SER A O 1
ATOM 699 N N . PRO A 1 100 ? 14.379 12.797 0.074 1.00 75.38 100 PRO A N 1
ATOM 700 C CA . PRO A 1 100 ? 14.802 12.130 -1.162 1.00 75.38 100 PRO A CA 1
ATOM 701 C C . PRO A 1 100 ? 15.928 11.112 -0.929 1.00 75.38 100 PRO A C 1
ATOM 703 O O . PRO A 1 100 ? 16.028 10.116 -1.639 1.00 75.38 100 PRO A O 1
ATOM 706 N N . VAL A 1 101 ? 16.738 11.308 0.117 1.00 81.56 101 VAL A N 1
ATOM 707 C CA . VAL A 1 101 ? 17.876 10.437 0.465 1.00 81.56 101 VAL A CA 1
ATOM 708 C C . VAL A 1 101 ? 17.485 9.219 1.307 1.00 81.56 101 VAL A C 1
ATOM 710 O O . VAL A 1 101 ? 18.299 8.320 1.538 1.00 81.56 101 VAL A O 1
ATOM 713 N N . THR A 1 102 ? 16.249 9.164 1.809 1.00 83.62 102 THR A N 1
ATOM 714 C CA . THR A 1 102 ? 15.816 8.046 2.645 1.00 83.62 102 THR A CA 1
ATOM 715 C C . THR A 1 102 ? 15.528 6.815 1.789 1.00 83.62 102 THR A C 1
ATOM 717 O O . THR A 1 102 ? 14.677 6.821 0.908 1.00 83.62 102 THR A O 1
ATOM 720 N N . ARG A 1 103 ? 16.219 5.710 2.086 1.00 83.62 103 ARG A N 1
ATOM 721 C CA . ARG A 1 103 ? 16.035 4.433 1.379 1.00 83.62 103 ARG A CA 1
ATOM 722 C C . ARG A 1 103 ? 14.611 3.893 1.553 1.00 83.62 103 ARG A C 1
ATOM 724 O O . ARG A 1 103 ? 14.052 3.972 2.649 1.00 83.62 103 ARG A O 1
ATOM 731 N N . ALA A 1 104 ? 14.085 3.229 0.522 1.00 80.88 104 ALA A N 1
ATOM 732 C CA . ALA A 1 104 ? 12.754 2.609 0.532 1.00 80.88 104 ALA A CA 1
ATOM 733 C C . ALA A 1 104 ? 12.530 1.670 1.735 1.00 80.88 104 ALA A C 1
ATOM 735 O O . ALA A 1 104 ? 11.499 1.744 2.398 1.00 80.88 104 ALA A O 1
ATOM 736 N N . SER A 1 105 ? 13.531 0.863 2.106 1.00 82.12 105 SER A N 1
ATOM 737 C CA . SER A 1 105 ? 13.449 -0.021 3.280 1.00 82.12 105 SER A CA 1
ATOM 738 C C . SER A 1 105 ? 13.247 0.740 4.595 1.00 82.12 105 SER A C 1
ATOM 740 O O . SER A 1 105 ? 12.507 0.290 5.472 1.00 82.12 105 SER A O 1
ATOM 742 N N . ARG A 1 106 ? 13.862 1.923 4.736 1.00 88.06 106 ARG A N 1
ATOM 743 C CA . ARG A 1 106 ? 13.674 2.789 5.905 1.00 88.06 106 ARG A CA 1
ATOM 744 C C . ARG A 1 106 ? 12.293 3.441 5.893 1.00 88.06 106 ARG A C 1
ATOM 746 O O . ARG A 1 106 ? 11.656 3.430 6.944 1.00 88.06 106 ARG A O 1
ATOM 753 N N . ARG A 1 107 ? 11.816 3.927 4.736 1.00 90.06 107 ARG A N 1
ATOM 754 C CA . ARG A 1 107 ? 10.442 4.452 4.567 1.00 90.06 107 ARG A CA 1
ATOM 755 C C . ARG A 1 107 ? 9.403 3.409 4.989 1.00 90.06 107 ARG A C 1
ATOM 757 O O . ARG A 1 107 ? 8.560 3.678 5.839 1.00 90.06 107 ARG A O 1
ATOM 764 N N . MET A 1 108 ? 9.545 2.175 4.508 1.00 89.56 108 MET A N 1
ATOM 765 C CA . MET A 1 108 ? 8.630 1.092 4.869 1.00 89.56 108 MET A CA 1
ATOM 766 C C . MET A 1 108 ? 8.701 0.702 6.343 1.00 89.56 108 MET A C 1
ATOM 768 O O . MET A 1 108 ? 7.672 0.415 6.954 1.00 89.56 108 MET A O 1
ATOM 772 N N . ARG A 1 109 ? 9.891 0.721 6.955 1.00 91.56 109 ARG A N 1
ATOM 773 C CA . ARG A 1 109 ? 10.032 0.437 8.389 1.00 91.56 109 ARG A CA 1
ATOM 774 C C . ARG A 1 109 ? 9.254 1.439 9.241 1.00 91.56 109 ARG A C 1
ATOM 776 O O . ARG A 1 109 ? 8.563 1.023 10.167 1.00 91.56 109 ARG A O 1
ATOM 783 N N . VAL A 1 110 ? 9.372 2.735 8.957 1.00 94.69 110 VAL A N 1
ATOM 784 C CA . VAL A 1 110 ? 8.680 3.765 9.748 1.00 94.69 110 VAL A CA 1
ATOM 785 C C . VAL A 1 110 ? 7.172 3.760 9.497 1.00 94.69 110 VAL A C 1
ATOM 787 O O . VAL A 1 110 ? 6.413 3.893 10.454 1.00 94.69 110 VAL A O 1
ATOM 790 N N . LEU A 1 111 ? 6.733 3.486 8.264 1.00 94.75 111 LEU A N 1
ATOM 791 C CA . LEU A 1 111 ? 5.317 3.311 7.926 1.00 94.75 111 LEU A CA 1
ATOM 792 C C . LEU A 1 111 ? 4.693 2.100 8.624 1.00 94.75 111 LEU A C 1
ATOM 794 O O . LEU A 1 111 ? 3.613 2.209 9.199 1.00 94.75 111 LEU A O 1
ATOM 798 N N . ARG A 1 112 ? 5.404 0.969 8.699 1.00 93.75 112 ARG A N 1
ATOM 799 C CA . ARG A 1 112 ? 4.950 -0.195 9.474 1.00 93.75 112 ARG A CA 1
ATOM 800 C C . ARG A 1 112 ? 4.783 0.124 10.959 1.00 93.75 112 ARG A C 1
ATOM 802 O O . ARG A 1 112 ? 3.825 -0.330 11.585 1.00 93.75 112 ARG A O 1
ATOM 809 N N . VAL A 1 113 ? 5.698 0.906 11.538 1.00 94.69 113 VAL A N 1
ATOM 810 C CA . VAL A 1 113 ? 5.587 1.353 12.938 1.00 94.69 113 VAL A CA 1
ATOM 811 C C . VAL A 1 113 ? 4.393 2.294 13.115 1.00 94.69 113 VAL A C 1
ATOM 813 O O . VAL A 1 113 ? 3.641 2.125 14.074 1.00 94.69 113 VAL A O 1
ATOM 816 N N . ALA A 1 114 ? 4.182 3.229 12.185 1.00 95.56 114 ALA A N 1
ATOM 817 C CA . ALA A 1 114 ? 3.025 4.121 12.166 1.00 95.56 114 ALA A CA 1
ATOM 818 C C . ALA A 1 114 ? 1.701 3.348 12.092 1.00 95.56 114 ALA A C 1
ATOM 820 O O . ALA A 1 114 ? 0.836 3.549 12.943 1.00 95.56 114 ALA A O 1
ATOM 821 N N . TYR A 1 115 ? 1.578 2.408 11.152 1.00 94.12 115 TYR A N 1
ATOM 822 C CA . TYR A 1 115 ? 0.379 1.588 10.975 1.00 94.12 115 TYR A CA 1
ATOM 823 C C . TYR A 1 115 ? 0.118 0.670 12.176 1.00 94.12 115 TYR A C 1
ATOM 825 O O . TYR A 1 115 ? -0.996 0.580 12.690 1.00 94.12 115 TYR A O 1
ATOM 833 N N . SER A 1 116 ? 1.157 0.019 12.711 1.00 91.69 116 SER A N 1
ATOM 834 C CA . SER A 1 116 ? 1.005 -0.758 13.946 1.00 91.69 116 SER A CA 1
ATOM 835 C C . SER A 1 116 ? 0.598 0.132 15.126 1.00 91.69 116 SER A C 1
ATOM 837 O O . SER A 1 116 ? -0.156 -0.315 15.993 1.00 91.69 116 SER A O 1
ATOM 839 N N . GLY A 1 117 ? 1.095 1.368 15.171 1.00 92.62 117 GLY A N 1
ATOM 840 C CA . GLY A 1 117 ? 0.724 2.375 16.154 1.00 92.62 117 GLY A CA 1
ATOM 841 C C . GLY A 1 117 ? -0.754 2.743 16.069 1.00 92.62 117 GLY A C 1
ATOM 842 O O . GLY A 1 117 ? -1.448 2.612 17.075 1.00 92.62 117 GLY A O 1
ATOM 843 N N . SER A 1 118 ? -1.247 3.127 14.887 1.00 92.56 118 SER A N 1
ATOM 844 C CA . SER A 1 118 ? -2.655 3.492 14.672 1.00 92.56 118 SER A CA 1
ATOM 845 C C . SER A 1 118 ? -3.598 2.344 15.028 1.00 92.56 118 SER A C 1
ATOM 847 O O . SER A 1 118 ? -4.534 2.546 15.797 1.00 92.56 118 SER A O 1
ATOM 849 N N . MET A 1 119 ? -3.277 1.115 14.618 1.00 89.19 119 MET A N 1
ATOM 850 C CA . MET A 1 119 ? -4.047 -0.080 14.982 1.00 89.19 119 MET A CA 1
ATOM 851 C C . MET A 1 119 ? -4.135 -0.310 16.493 1.00 89.19 119 MET A C 1
ATOM 853 O O . MET A 1 119 ? -5.189 -0.673 17.014 1.00 89.19 119 MET A O 1
ATOM 857 N N . ARG A 1 120 ? -3.034 -0.094 17.225 1.00 89.06 120 ARG A N 1
ATOM 858 C CA . ARG A 1 120 ? -3.023 -0.220 18.692 1.00 89.06 120 ARG A CA 1
ATOM 859 C C . ARG A 1 120 ? -3.847 0.868 19.368 1.00 89.06 120 ARG A C 1
ATOM 861 O O . ARG A 1 120 ? -4.392 0.608 20.436 1.00 89.06 120 ARG A O 1
ATOM 868 N N . VAL A 1 121 ? -3.904 2.069 18.790 1.00 90.31 121 VAL A N 1
ATOM 869 C CA . VAL A 1 121 ? -4.759 3.153 19.288 1.00 90.31 121 VAL A CA 1
ATOM 870 C C . VAL A 1 121 ? -6.227 2.831 19.021 1.00 90.31 121 VAL A C 1
ATOM 872 O O . VAL A 1 121 ? -7.013 2.866 19.962 1.00 90.31 121 VAL A O 1
ATOM 875 N N . ALA A 1 122 ? -6.580 2.432 17.796 1.00 87.06 122 ALA A N 1
ATOM 876 C CA . ALA A 1 122 ? -7.941 2.037 17.429 1.00 87.06 122 ALA A CA 1
ATOM 877 C C . ALA A 1 122 ? -8.474 0.901 18.319 1.00 87.06 122 ALA A C 1
ATOM 879 O O . ALA A 1 122 ? -9.591 0.974 18.827 1.00 87.06 122 ALA A O 1
ATOM 880 N N . ALA A 1 123 ? -7.628 -0.087 18.636 1.00 82.88 123 ALA A N 1
ATOM 881 C CA . ALA A 1 123 ? -7.981 -1.191 19.528 1.00 82.88 123 ALA A CA 1
ATOM 882 C C . ALA A 1 123 ? -8.365 -0.760 20.963 1.00 82.88 123 ALA A C 1
ATOM 884 O O . ALA A 1 123 ? -9.011 -1.529 21.676 1.00 82.88 123 ALA A O 1
ATOM 885 N N . LEU A 1 124 ? -7.988 0.448 21.409 1.00 82.88 124 LEU A N 1
ATOM 886 C CA . LEU A 1 124 ? -8.407 0.986 22.713 1.00 82.88 124 LEU A CA 1
ATOM 887 C C . LEU A 1 124 ? -9.867 1.452 22.717 1.00 82.88 124 LEU A C 1
ATOM 889 O O . LEU A 1 124 ? -10.488 1.423 23.775 1.00 82.88 124 LEU A O 1
ATOM 893 N N . ALA A 1 125 ? -10.409 1.848 21.562 1.00 74.88 125 ALA A N 1
ATOM 894 C CA . ALA A 1 125 ? -11.828 2.177 21.386 1.00 74.88 125 ALA A CA 1
ATOM 895 C C . ALA A 1 125 ? -12.694 0.927 21.116 1.00 74.88 125 ALA A C 1
ATOM 897 O O . ALA A 1 125 ? -13.903 1.005 20.903 1.00 74.88 125 ALA A O 1
ATOM 898 N N . GLY A 1 126 ? -12.073 -0.254 21.137 1.00 72.06 126 GLY A N 1
ATOM 899 C CA . GLY A 1 126 ? -12.726 -1.553 21.106 1.00 72.06 126 GLY A CA 1
ATOM 900 C C . GLY A 1 126 ? -11.958 -2.551 20.250 1.00 72.06 126 GLY A C 1
ATOM 901 O O . GLY A 1 126 ? -11.201 -2.182 19.355 1.00 72.06 126 GLY A O 1
ATOM 902 N N . LYS A 1 127 ? -12.170 -3.845 20.507 1.00 64.75 127 LYS A N 1
ATOM 903 C CA . LYS A 1 127 ? -11.493 -4.900 19.748 1.00 64.75 127 LYS A CA 1
ATOM 904 C C . LYS A 1 127 ? -11.887 -4.824 18.260 1.00 64.75 127 LYS A C 1
ATOM 906 O O . LYS A 1 127 ? -13.063 -4.565 17.960 1.00 64.75 127 LYS A O 1
ATOM 911 N N . PRO A 1 128 ? -10.932 -5.009 17.333 1.00 64.50 128 PRO A N 1
ATOM 912 C CA . PRO A 1 128 ? -11.259 -5.193 15.928 1.00 64.50 128 PRO A CA 1
ATOM 913 C C . PRO A 1 128 ? -11.992 -6.527 15.758 1.00 64.50 128 PRO A C 1
ATOM 915 O O . PRO A 1 128 ? -11.688 -7.501 16.447 1.00 64.50 128 PRO A O 1
ATOM 918 N N . ILE A 1 129 ? -12.965 -6.550 14.849 1.00 69.75 129 ILE A N 1
ATOM 919 C CA . ILE A 1 129 ? -13.699 -7.773 14.495 1.00 69.75 129 ILE A CA 1
ATOM 920 C C . ILE A 1 129 ? -12.777 -8.711 13.733 1.00 69.75 129 ILE A C 1
ATOM 922 O O . ILE A 1 129 ? -12.822 -9.912 13.946 1.00 69.75 129 ILE A O 1
ATOM 926 N N . LEU A 1 130 ? -11.897 -8.169 12.891 1.00 82.31 130 LEU A N 1
ATOM 927 C CA . LEU A 1 130 ? -10.954 -8.960 12.121 1.00 82.31 130 LEU A CA 1
ATOM 928 C C . LEU A 1 130 ? -9.566 -8.928 12.764 1.00 82.31 130 LEU A C 1
ATOM 930 O O . LEU A 1 130 ? -8.892 -7.894 12.777 1.00 82.31 130 LEU A O 1
ATOM 934 N N . VAL A 1 131 ? -9.131 -10.066 13.305 1.00 84.88 131 VAL A N 1
ATOM 935 C CA . VAL A 1 131 ? -7.816 -10.215 13.939 1.00 84.88 131 VAL A CA 1
ATOM 936 C C . VAL A 1 131 ? -6.974 -11.197 13.152 1.00 84.88 131 VAL A C 1
ATOM 938 O O . VAL A 1 131 ? -7.308 -12.371 13.034 1.00 84.88 131 VAL A O 1
ATOM 941 N N . GLU A 1 132 ? -5.838 -10.720 12.666 1.00 87.19 132 GLU A N 1
ATOM 942 C CA . GLU A 1 132 ? -4.825 -11.575 12.061 1.00 87.19 132 GLU A CA 1
ATOM 943 C C . GLU A 1 132 ? -4.237 -12.528 13.109 1.00 87.19 132 GLU A C 1
ATOM 945 O O . GLU A 1 132 ? -3.766 -12.090 14.166 1.00 87.19 132 GLU A O 1
ATOM 950 N N . THR A 1 133 ? -4.252 -13.831 12.826 1.00 82.88 133 THR A N 1
ATOM 951 C CA . THR A 1 133 ? -3.836 -14.861 13.791 1.00 82.88 133 THR A CA 1
ATOM 952 C C . THR A 1 133 ? -2.341 -14.756 14.115 1.00 82.88 133 THR A C 1
ATOM 954 O O . THR A 1 133 ? -1.937 -15.003 15.250 1.00 82.88 133 THR A O 1
ATOM 957 N N . ASN A 1 134 ? -1.526 -14.286 13.163 1.00 71.88 134 ASN A N 1
ATOM 958 C CA . ASN A 1 134 ? -0.109 -13.969 13.353 1.00 71.88 134 ASN A CA 1
ATOM 959 C C . ASN A 1 134 ? 0.150 -12.450 13.316 1.00 71.88 134 ASN A C 1
ATOM 961 O O . ASN A 1 134 ? 0.807 -11.918 12.430 1.00 71.88 134 ASN A O 1
ATOM 965 N N . SER A 1 135 ? -0.336 -11.732 14.328 1.00 64.94 135 SER A N 1
ATOM 966 C CA . SER A 1 135 ? -0.313 -10.257 14.391 1.00 64.94 135 SER A CA 1
ATOM 967 C C . SER A 1 135 ? 1.071 -9.568 14.409 1.00 64.94 135 SER A C 1
ATOM 969 O O . SER A 1 135 ? 1.139 -8.336 14.462 1.00 64.94 135 SER A O 1
ATOM 971 N N . ARG A 1 136 ? 2.193 -10.306 14.365 1.00 69.06 136 ARG A N 1
ATOM 972 C CA . ARG A 1 136 ? 3.561 -9.738 14.416 1.00 69.06 136 ARG A CA 1
ATOM 973 C C . ARG A 1 136 ? 3.903 -8.881 13.193 1.00 69.06 136 ARG A C 1
ATOM 975 O O . ARG A 1 136 ? 4.756 -7.991 13.261 1.00 69.06 136 ARG A O 1
ATOM 982 N N . THR A 1 137 ? 3.249 -9.152 12.077 1.00 74.94 137 THR A N 1
ATOM 983 C CA . THR A 1 137 ? 3.417 -8.508 10.767 1.00 74.94 137 THR A CA 1
ATOM 984 C C . THR A 1 137 ? 2.727 -7.148 10.701 1.00 74.94 137 THR A C 1
ATOM 986 O O . THR A 1 137 ? 3.206 -6.259 10.004 1.00 74.94 137 THR A O 1
ATOM 989 N N . ALA A 1 138 ? 1.664 -6.943 11.490 1.00 82.75 138 ALA A N 1
ATOM 990 C CA . ALA A 1 138 ? 0.748 -5.809 11.374 1.00 82.75 138 ALA A CA 1
ATOM 991 C C . ALA A 1 138 ? 0.184 -5.656 9.946 1.00 82.75 138 ALA A C 1
ATOM 993 O O . ALA A 1 138 ? 0.059 -4.536 9.465 1.00 82.75 138 ALA A O 1
ATOM 994 N N . GLY A 1 139 ? -0.131 -6.773 9.282 1.00 89.44 139 GLY A N 1
ATOM 995 C CA . GLY A 1 139 ? -0.601 -6.801 7.895 1.00 89.44 139 GLY A CA 1
ATOM 996 C C . GLY A 1 139 ? 0.501 -6.735 6.833 1.00 89.44 139 GLY A C 1
ATOM 997 O O . GLY A 1 139 ? 0.174 -6.775 5.656 1.00 89.44 139 GLY A O 1
ATOM 998 N N . PHE A 1 140 ? 1.784 -6.640 7.206 1.00 91.88 140 PHE A N 1
ATOM 999 C CA . PHE A 1 140 ? 2.903 -6.601 6.257 1.00 91.88 140 PHE A CA 1
ATOM 1000 C C . PHE A 1 140 ? 3.528 -7.977 6.028 1.00 91.88 140 PHE A C 1
ATOM 1002 O O . PHE A 1 140 ? 4.140 -8.534 6.942 1.00 91.88 140 PHE A O 1
ATOM 1009 N N . HIS A 1 141 ? 3.466 -8.450 4.789 1.00 91.56 141 HIS A N 1
ATOM 1010 C CA . HIS A 1 141 ? 3.804 -9.816 4.402 1.00 91.56 141 HIS A CA 1
ATOM 1011 C C . HIS A 1 141 ? 4.651 -9.867 3.133 1.00 91.56 141 HIS A C 1
ATOM 1013 O O . HIS A 1 141 ? 4.729 -8.898 2.373 1.00 91.56 141 HIS A O 1
ATOM 1019 N N . HIS A 1 142 ? 5.315 -10.994 2.918 1.00 88.06 142 HIS A N 1
ATOM 1020 C CA . HIS A 1 142 ? 6.019 -11.312 1.683 1.00 88.06 142 HIS A CA 1
ATOM 1021 C C . HIS A 1 142 ? 5.116 -12.084 0.708 1.00 88.06 142 HIS A C 1
ATOM 1023 O O . HIS A 1 142 ? 4.118 -12.673 1.127 1.00 88.06 142 HIS A O 1
ATOM 1029 N N . PRO A 1 143 ? 5.468 -12.117 -0.590 1.00 86.12 143 PRO A N 1
ATOM 1030 C CA . PRO A 1 143 ? 4.778 -12.951 -1.563 1.00 86.12 143 PRO A CA 1
ATOM 1031 C C . PRO A 1 143 ? 4.707 -14.413 -1.138 1.00 86.12 143 PRO A C 1
ATOM 1033 O O . PRO A 1 143 ? 5.701 -14.968 -0.661 1.00 86.12 143 PRO A O 1
ATOM 1036 N N . GLY A 1 144 ? 3.543 -15.030 -1.339 1.00 84.12 144 GLY A N 1
ATOM 1037 C CA . GLY A 1 144 ? 3.286 -16.422 -0.977 1.00 84.12 144 GLY A CA 1
ATOM 1038 C C . GLY A 1 144 ? 3.057 -16.673 0.516 1.00 84.12 144 GLY A C 1
ATOM 1039 O O . GLY A 1 144 ? 2.734 -17.803 0.881 1.00 84.12 144 GLY A O 1
ATOM 1040 N N . ASP A 1 145 ? 3.185 -15.661 1.384 1.00 90.88 145 ASP A N 1
ATOM 1041 C CA . ASP A 1 145 ? 2.815 -15.811 2.792 1.00 90.88 145 ASP A CA 1
ATOM 1042 C C . ASP A 1 145 ? 1.314 -16.125 2.895 1.00 90.88 145 ASP A C 1
ATOM 1044 O O . ASP A 1 145 ? 0.471 -15.440 2.307 1.00 90.88 145 ASP A O 1
ATOM 1048 N N . GLN A 1 146 ? 0.971 -17.152 3.675 1.00 92.75 146 GLN A N 1
ATOM 1049 C CA . GLN A 1 146 ? -0.415 -17.419 4.045 1.00 92.75 146 GLN A CA 1
ATOM 1050 C C . GLN A 1 146 ? -0.811 -16.507 5.208 1.00 92.75 146 GLN A C 1
ATOM 1052 O O . GLN A 1 146 ? -0.166 -16.493 6.261 1.00 92.75 146 GLN A O 1
ATOM 1057 N N . VAL A 1 147 ? -1.905 -15.774 5.032 1.00 93.62 147 VAL A N 1
ATOM 1058 C CA . VAL A 1 147 ? -2.470 -14.880 6.039 1.00 93.62 147 VAL A CA 1
ATOM 1059 C C . VAL A 1 147 ? -3.807 -15.429 6.494 1.00 93.62 147 VAL A C 1
ATOM 1061 O O . VAL A 1 147 ? -4.689 -15.715 5.687 1.00 93.62 147 VAL A O 1
ATOM 1064 N N . THR A 1 148 ? -3.966 -15.548 7.808 1.00 92.75 148 THR A N 1
ATOM 1065 C CA . THR A 1 148 ? -5.200 -16.031 8.419 1.00 92.75 148 THR A CA 1
ATOM 1066 C C . THR A 1 148 ? -5.795 -14.989 9.353 1.00 92.75 148 THR A C 1
ATOM 1068 O O . THR A 1 148 ? -5.084 -14.307 10.100 1.00 92.75 148 THR A O 1
ATOM 1071 N N . PHE A 1 149 ? -7.120 -14.898 9.353 1.00 91.06 149 PHE A N 1
ATOM 1072 C CA . PHE A 1 149 ? -7.883 -14.005 10.206 1.00 91.06 149 PHE A CA 1
ATOM 1073 C C . PHE A 1 149 ? -8.963 -14.747 10.971 1.00 91.06 149 PHE A C 1
ATOM 1075 O O . PHE A 1 149 ? -9.641 -15.622 10.441 1.00 91.06 149 PHE A O 1
ATOM 1082 N N . ARG A 1 150 ? -9.181 -14.318 12.210 1.00 88.94 150 ARG A N 1
ATOM 1083 C CA . ARG A 1 150 ? -10.355 -14.688 12.994 1.00 88.94 150 ARG A CA 1
ATOM 1084 C C . ARG A 1 150 ? -11.333 -13.530 13.031 1.00 88.94 150 ARG A C 1
ATOM 1086 O O . ARG A 1 150 ? -10.926 -12.385 13.239 1.00 88.94 150 ARG A O 1
ATOM 1093 N N . VAL A 1 151 ? -12.607 -13.862 12.865 1.00 87.50 151 VAL A N 1
ATOM 1094 C CA . VAL A 1 151 ? -13.726 -12.939 13.033 1.00 87.50 151 VAL A CA 1
ATOM 1095 C C . VAL A 1 151 ? -14.212 -13.043 14.475 1.00 87.50 151 VAL A C 1
ATOM 1097 O O . VAL A 1 151 ? -14.542 -14.128 14.950 1.00 87.50 151 VAL A O 1
ATOM 1100 N N . LEU A 1 152 ? -14.219 -11.926 15.192 1.00 85.19 152 LEU A N 1
ATOM 1101 C CA . LEU A 1 152 ? -14.626 -11.831 16.587 1.00 85.19 152 LEU A CA 1
ATOM 1102 C C . LEU A 1 152 ? -15.934 -11.047 16.710 1.00 85.19 152 LEU A C 1
ATOM 1104 O O . LEU A 1 152 ? -16.106 -9.997 16.089 1.00 85.19 152 LEU A O 1
ATOM 1108 N N . GLY A 1 153 ? -16.833 -11.538 17.556 1.00 79.62 153 GLY A N 1
ATOM 1109 C CA . GLY A 1 153 ? -18.042 -10.845 17.968 1.00 79.62 153 GLY A CA 1
ATOM 1110 C C . GLY A 1 153 ? -17.760 -9.621 18.855 1.00 79.62 153 GLY A C 1
ATOM 1111 O O . GLY A 1 153 ? -16.613 -9.347 19.231 1.00 79.62 153 GLY A O 1
ATOM 1112 N N . PRO A 1 154 ? -18.802 -8.847 19.210 1.00 74.25 154 PRO A N 1
ATOM 1113 C CA . PRO A 1 154 ? -18.680 -7.637 20.032 1.00 74.25 154 PRO A CA 1
ATOM 1114 C C . PRO A 1 154 ? -18.075 -7.871 21.426 1.00 74.25 154 PRO A C 1
ATOM 1116 O O . PRO A 1 154 ? -17.395 -6.995 21.958 1.00 74.25 154 PRO A O 1
ATOM 1119 N N . ASP A 1 155 ? -18.293 -9.056 21.991 1.00 76.81 155 ASP A N 1
ATOM 1120 C CA . ASP A 1 155 ? -17.734 -9.540 23.258 1.00 76.81 155 ASP A CA 1
ATOM 1121 C C . ASP A 1 155 ? -16.271 -10.022 23.131 1.00 76.81 155 ASP A C 1
ATOM 1123 O O . ASP A 1 155 ? -15.563 -10.219 24.123 1.00 76.81 155 ASP A O 1
ATO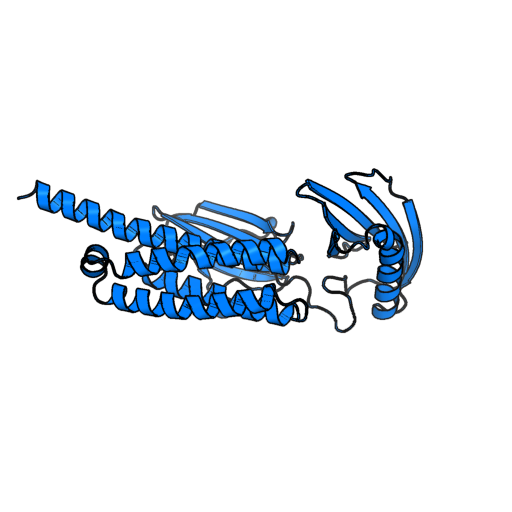M 1127 N N . GLY A 1 156 ? -15.774 -10.150 21.899 1.00 77.62 156 GLY A N 1
ATOM 1128 C CA . GLY A 1 156 ? -14.456 -10.675 21.576 1.00 77.62 156 GLY A CA 1
ATOM 1129 C C . GLY A 1 156 ? -14.381 -12.202 21.534 1.00 77.62 156 GLY A C 1
ATOM 1130 O O . GLY A 1 156 ? -13.266 -12.716 21.424 1.00 77.62 156 GLY A O 1
ATOM 1131 N N . ALA A 1 157 ? -15.511 -12.911 21.626 1.00 83.50 157 ALA A N 1
ATOM 1132 C CA . ALA A 1 157 ? -15.594 -14.338 21.326 1.00 83.50 157 ALA A CA 1
ATOM 1133 C C . ALA A 1 157 ? -15.583 -14.564 19.799 1.00 83.50 157 ALA A C 1
ATOM 1135 O O . ALA A 1 157 ? -15.845 -13.624 19.049 1.00 83.50 157 ALA A O 1
ATOM 1136 N N . PRO A 1 158 ? -15.262 -15.768 19.295 1.00 84.31 158 PRO A N 1
ATOM 1137 C CA . PRO A 1 158 ? -15.384 -16.068 17.869 1.00 84.31 158 PRO A CA 1
ATOM 1138 C C . PRO A 1 158 ? -16.808 -15.812 17.358 1.00 84.31 158 PRO A C 1
ATOM 1140 O O . PRO A 1 158 ? -17.776 -16.276 17.956 1.00 84.31 158 PRO A O 1
ATOM 1143 N N . CYS A 1 159 ? -16.931 -15.070 16.257 1.00 84.19 159 CYS A N 1
ATOM 1144 C CA . CYS A 1 159 ? -18.209 -14.880 15.579 1.00 84.19 159 CYS A CA 1
ATOM 1145 C C . CYS A 1 159 ? -18.593 -16.188 14.872 1.00 84.19 159 CYS A C 1
ATOM 1147 O O . CYS A 1 159 ? -17.796 -16.728 14.108 1.00 84.19 159 CYS A O 1
ATOM 1149 N N . THR A 1 160 ? -19.795 -16.701 15.142 1.00 81.69 160 THR A N 1
ATOM 1150 C CA . THR A 1 160 ? -20.310 -17.951 14.552 1.00 81.69 160 THR A CA 1
ATOM 1151 C C . THR A 1 160 ? -21.145 -17.726 13.292 1.00 81.69 160 THR A C 1
ATOM 1153 O O . THR A 1 160 ? -21.462 -18.684 12.592 1.00 81.69 160 THR A O 1
ATOM 1156 N N . GLU A 1 161 ? -21.507 -16.475 12.997 1.00 84.75 161 GLU A N 1
ATOM 1157 C CA . GLU A 1 161 ? -22.172 -16.094 11.752 1.00 84.75 161 GLU A CA 1
ATOM 1158 C C . GLU A 1 161 ? -21.204 -16.243 10.573 1.00 84.75 161 GLU A C 1
ATOM 1160 O O . GLU A 1 161 ? -20.032 -15.872 10.674 1.00 84.75 161 GLU A O 1
ATOM 1165 N N . THR A 1 162 ? -21.691 -16.761 9.444 1.00 83.31 162 THR A N 1
ATOM 1166 C CA . THR A 1 162 ? -20.904 -16.813 8.210 1.00 83.31 162 THR A CA 1
ATOM 1167 C C . THR A 1 162 ? -20.575 -15.386 7.755 1.00 83.31 162 THR A C 1
ATOM 1169 O O . THR A 1 162 ? -21.490 -14.622 7.447 1.00 83.31 162 THR A O 1
ATOM 1172 N N . PRO A 1 163 ? -19.290 -14.995 7.704 1.00 86.69 163 PRO A N 1
ATOM 1173 C CA . PRO A 1 163 ? -18.910 -13.645 7.334 1.00 86.69 163 PRO A CA 1
ATOM 1174 C C . PRO A 1 163 ? -19.121 -13.405 5.840 1.00 86.69 163 PRO A C 1
ATOM 1176 O O . PRO A 1 163 ? -18.754 -14.230 5.005 1.00 86.69 163 PRO A O 1
ATOM 1179 N N . THR A 1 164 ? -19.622 -12.222 5.491 1.00 88.94 164 THR A N 1
ATOM 1180 C CA . THR A 1 164 ? -19.475 -11.698 4.128 1.00 88.94 164 THR A CA 1
ATOM 1181 C C . THR A 1 164 ? -18.084 -11.090 3.994 1.00 88.94 164 THR A C 1
ATOM 1183 O O . THR A 1 164 ? -17.695 -10.252 4.812 1.00 88.94 164 THR A O 1
ATOM 1186 N N . LEU A 1 165 ? -17.337 -11.511 2.974 1.00 90.12 165 LEU A N 1
ATOM 1187 C CA . LEU A 1 165 ? -15.953 -11.114 2.745 1.00 90.12 165 LEU A CA 1
ATOM 1188 C C . LEU A 1 165 ? -15.810 -10.423 1.389 1.00 90.12 165 LEU A C 1
ATOM 1190 O O . LEU A 1 165 ? -16.220 -10.963 0.365 1.00 90.12 165 LEU A O 1
ATOM 1194 N N . VAL A 1 166 ? -15.176 -9.255 1.396 1.00 92.19 166 VAL A N 1
ATOM 1195 C CA . VAL A 1 166 ? -14.771 -8.525 0.194 1.00 92.19 166 VAL A CA 1
ATOM 1196 C C . VAL A 1 166 ? -13.268 -8.290 0.281 1.00 92.19 166 VAL A C 1
ATOM 1198 O O . VAL A 1 166 ? -12.785 -7.712 1.257 1.00 92.19 166 VAL A O 1
ATOM 1201 N N . VAL A 1 167 ? -12.525 -8.772 -0.716 1.00 93.00 167 VAL A N 1
ATOM 1202 C CA . VAL A 1 167 ? -11.078 -8.557 -0.833 1.00 93.00 167 VAL A CA 1
ATOM 1203 C C . VAL A 1 167 ? -10.800 -7.813 -2.128 1.00 93.00 167 VAL A C 1
ATOM 1205 O O . VAL A 1 167 ? -11.156 -8.283 -3.204 1.00 93.00 167 VAL A O 1
ATOM 1208 N N . GLU A 1 168 ? -10.154 -6.659 -2.018 1.00 92.12 168 GLU A N 1
ATOM 1209 C CA . GLU A 1 168 ? -9.869 -5.773 -3.143 1.00 92.12 168 GLU A CA 1
ATOM 1210 C C . GLU A 1 168 ? -8.391 -5.400 -3.157 1.00 92.12 168 GLU A C 1
ATOM 1212 O O . GLU A 1 168 ? -7.869 -4.842 -2.189 1.00 92.12 168 GLU A O 1
ATOM 1217 N N . ASN A 1 169 ? -7.712 -5.654 -4.272 1.00 88.00 169 ASN A N 1
ATOM 1218 C CA . ASN A 1 169 ? -6.370 -5.133 -4.500 1.00 88.00 169 ASN A CA 1
ATOM 1219 C C . ASN A 1 169 ? -6.477 -3.642 -4.854 1.00 88.00 169 ASN A C 1
ATOM 1221 O O . ASN A 1 169 ? -6.812 -3.283 -5.979 1.00 88.00 169 ASN A O 1
ATOM 1225 N N . GLN A 1 170 ? -6.247 -2.770 -3.867 1.00 78.31 170 GLN A N 1
ATOM 1226 C CA . GLN A 1 170 ? -6.382 -1.316 -4.034 1.00 78.31 170 GLN A CA 1
ATOM 1227 C C . GLN A 1 170 ? -5.120 -0.669 -4.607 1.00 78.31 170 GLN A C 1
ATOM 1229 O O . GLN A 1 170 ? -5.197 0.363 -5.266 1.00 78.31 170 GLN A O 1
ATOM 1234 N N . PHE A 1 171 ? -3.953 -1.266 -4.357 1.00 71.94 171 PHE A N 1
ATOM 1235 C CA . PHE A 1 171 ? -2.668 -0.767 -4.833 1.00 71.94 171 PHE A CA 1
ATOM 1236 C C . PHE A 1 171 ? -1.833 -1.951 -5.327 1.00 71.94 171 PHE A C 1
ATOM 1238 O O . PHE A 1 171 ? -1.459 -2.796 -4.522 1.00 71.94 171 PHE A O 1
ATOM 1245 N N . GLY A 1 172 ? -1.526 -2.003 -6.627 1.00 63.44 172 GLY A N 1
ATOM 1246 C CA . GLY A 1 172 ? -0.953 -3.201 -7.270 1.00 63.44 172 GLY A CA 1
ATOM 1247 C C . GLY A 1 172 ? -2.051 -4.188 -7.676 1.00 63.44 172 GLY A C 1
ATOM 1248 O O . GLY A 1 172 ? -3.069 -4.270 -6.995 1.00 63.44 172 GLY A O 1
ATOM 1249 N N . AL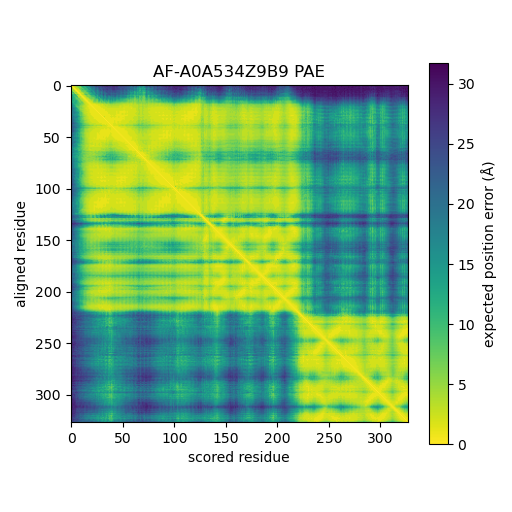A A 1 173 ? -1.894 -4.891 -8.799 1.00 68.31 173 ALA A N 1
ATOM 1250 C CA . ALA A 1 173 ? -2.981 -5.695 -9.369 1.00 68.31 173 ALA A CA 1
ATOM 1251 C C . ALA A 1 173 ? -3.183 -7.014 -8.608 1.00 68.31 173 ALA A C 1
ATOM 1253 O O . ALA A 1 173 ? -4.308 -7.502 -8.483 1.00 68.31 173 ALA A O 1
ATOM 1254 N N . THR A 1 174 ? -2.100 -7.558 -8.052 1.00 83.06 174 THR A N 1
ATOM 1255 C CA . THR A 1 174 ? -2.054 -8.886 -7.424 1.00 83.06 174 THR A CA 1
ATOM 1256 C C . THR A 1 174 ? -1.389 -8.849 -6.045 1.00 83.06 174 THR A C 1
ATOM 1258 O O . THR A 1 174 ? -0.661 -9.761 -5.662 1.00 83.06 174 THR A O 1
ATOM 1261 N N . ALA A 1 175 ? -1.633 -7.798 -5.251 1.00 85.69 175 ALA A N 1
ATOM 1262 C CA . ALA A 1 175 ? -1.102 -7.716 -3.884 1.00 85.69 175 ALA A CA 1
ATOM 1263 C C . ALA A 1 175 ? -1.546 -8.917 -3.019 1.00 85.69 175 ALA A C 1
ATOM 1265 O O . ALA A 1 175 ? -0.748 -9.478 -2.264 1.00 85.69 175 ALA A O 1
ATOM 1266 N N . VAL A 1 176 ? -2.801 -9.343 -3.172 1.00 92.19 176 VAL A N 1
ATOM 1267 C CA . VAL A 1 176 ? -3.361 -10.612 -2.687 1.00 92.19 176 VAL A CA 1
ATOM 1268 C C . VAL A 1 176 ? -3.807 -11.451 -3.884 1.00 92.19 176 VAL A C 1
ATOM 1270 O O . VAL A 1 176 ? -4.365 -10.917 -4.846 1.00 92.19 176 VAL A O 1
ATOM 1273 N N . ASP A 1 177 ? -3.600 -12.767 -3.808 1.00 91.25 177 ASP A N 1
ATOM 1274 C CA . ASP A 1 177 ? -4.206 -13.713 -4.742 1.00 91.25 177 ASP A CA 1
ATOM 1275 C C . ASP A 1 177 ? -5.684 -13.906 -4.379 1.00 91.25 177 ASP A C 1
ATOM 1277 O O . ASP A 1 177 ? -6.025 -14.619 -3.433 1.00 91.25 177 ASP A O 1
ATOM 1281 N N . LEU A 1 178 ? -6.576 -13.262 -5.133 1.00 91.00 178 LEU A N 1
ATOM 1282 C CA . LEU A 1 178 ? -8.018 -13.309 -4.882 1.00 91.00 178 LEU A CA 1
ATOM 1283 C C . LEU A 1 178 ? -8.610 -14.718 -5.049 1.00 91.00 178 LEU A C 1
ATOM 1285 O O . LEU A 1 178 ? -9.623 -15.021 -4.425 1.00 91.00 178 LEU A O 1
ATOM 1289 N N . SER A 1 179 ? -7.975 -15.590 -5.840 1.00 90.31 179 SER A N 1
ATOM 1290 C CA . SER A 1 179 ? -8.430 -16.974 -6.026 1.00 90.31 179 SER A CA 1
ATOM 1291 C C . SER A 1 179 ? -8.134 -17.866 -4.816 1.00 90.31 179 SER A C 1
ATOM 1293 O O . SER A 1 179 ? -8.787 -18.888 -4.619 1.00 90.31 179 SER A O 1
ATOM 1295 N N . SER A 1 180 ? -7.187 -17.452 -3.969 1.00 92.88 180 SER A N 1
ATOM 1296 C CA . SER A 1 180 ? -6.798 -18.173 -2.755 1.00 92.88 180 SER A CA 1
ATOM 1297 C C . SER A 1 180 ? -7.713 -17.915 -1.556 1.00 92.88 180 SER A C 1
ATOM 1299 O O . SER A 1 180 ? -7.537 -18.542 -0.513 1.00 92.88 180 SER A O 1
ATOM 1301 N N . VAL A 1 181 ? -8.657 -16.979 -1.663 1.00 93.69 181 VAL A N 1
ATOM 1302 C CA . VAL A 1 181 ? -9.485 -16.535 -0.540 1.00 93.69 181 VAL A CA 1
ATOM 1303 C C . VAL A 1 181 ? -10.530 -17.598 -0.199 1.00 93.69 181 VAL A C 1
ATOM 1305 O O . VAL A 1 181 ? -11.399 -17.911 -1.009 1.00 93.69 181 VAL A O 1
ATOM 1308 N N . HIS A 1 182 ? -10.477 -18.137 1.018 1.00 90.94 182 HIS A N 1
ATOM 1309 C CA . HIS A 1 182 ? -11.436 -19.139 1.483 1.00 90.94 182 HIS A CA 1
ATOM 1310 C C . HIS A 1 182 ? -11.645 -19.093 3.000 1.00 90.94 182 HIS A C 1
ATOM 1312 O O . HIS A 1 182 ? -10.841 -18.539 3.752 1.00 90.94 182 HIS A O 1
ATOM 1318 N N . GLN A 1 183 ? -12.742 -19.695 3.459 1.00 88.62 183 GLN A N 1
ATOM 1319 C CA . GLN A 1 183 ? -13.026 -19.892 4.877 1.00 88.62 183 GLN A CA 1
ATOM 1320 C C . GLN A 1 183 ? -12.728 -21.344 5.275 1.00 88.62 183 GLN A C 1
ATOM 1322 O O . GLN A 1 183 ? -13.136 -22.282 4.592 1.00 88.62 183 GLN A O 1
ATOM 1327 N N . LEU A 1 184 ? -12.010 -21.526 6.380 1.00 85.94 184 LEU A N 1
ATOM 1328 C CA . LEU A 1 184 ? -11.731 -22.820 6.997 1.00 85.94 184 LEU A CA 1
ATOM 1329 C C . LEU A 1 184 ? -12.918 -23.282 7.856 1.00 85.94 184 LEU A C 1
ATOM 1331 O O . LEU A 1 184 ? -13.759 -22.486 8.273 1.00 85.94 184 LEU A O 1
ATOM 1335 N N . ALA A 1 185 ? -12.958 -24.579 8.175 1.00 81.88 185 ALA A N 1
ATOM 1336 C CA . ALA A 1 185 ? -14.050 -25.190 8.942 1.00 81.88 185 ALA A CA 1
ATOM 1337 C C . ALA A 1 185 ? -14.239 -24.602 10.356 1.00 81.88 185 ALA A C 1
ATOM 1339 O O . ALA A 1 185 ? -15.334 -24.665 10.905 1.00 81.88 185 ALA A O 1
ATOM 1340 N N . ASP A 1 186 ? -13.191 -24.019 10.944 1.00 79.94 186 ASP A N 1
ATOM 1341 C CA . ASP A 1 186 ? -13.233 -23.359 12.256 1.00 79.94 186 ASP A CA 1
ATOM 1342 C C . ASP A 1 186 ? -13.663 -21.879 12.181 1.00 79.94 186 ASP A C 1
ATOM 1344 O O . ASP A 1 186 ? -13.575 -21.149 13.170 1.00 79.94 186 ASP A O 1
ATOM 1348 N N . GLY A 1 187 ? -14.100 -21.423 11.004 1.00 79.25 187 GLY A N 1
ATOM 1349 C CA . GLY A 1 187 ? -14.523 -20.052 10.744 1.00 79.25 187 GLY A CA 1
ATOM 1350 C C . GLY A 1 187 ? -13.380 -19.082 10.429 1.00 79.25 187 GLY A C 1
ATOM 1351 O O . GLY A 1 187 ? -13.650 -17.919 10.120 1.00 79.25 187 GLY A O 1
ATOM 1352 N N . THR A 1 188 ? -12.121 -19.533 10.470 1.00 87.88 188 THR A N 1
ATOM 1353 C CA . THR A 1 188 ? -10.949 -18.729 10.102 1.00 87.88 188 THR A CA 1
ATOM 1354 C C . THR A 1 188 ? -10.976 -18.396 8.611 1.00 87.88 188 THR A C 1
ATOM 1356 O O . THR A 1 188 ? -11.176 -19.268 7.772 1.00 87.88 188 THR A O 1
ATOM 1359 N N . ILE A 1 189 ? -10.733 -17.137 8.262 1.00 90.75 189 ILE A N 1
ATOM 1360 C CA . ILE A 1 189 ? -10.550 -16.707 6.872 1.00 90.75 189 ILE A CA 1
ATOM 1361 C C . ILE A 1 189 ? -9.072 -16.866 6.528 1.00 90.75 189 ILE A C 1
ATOM 1363 O O . ILE A 1 189 ? -8.224 -16.380 7.275 1.00 90.75 189 ILE A O 1
ATOM 1367 N N . ALA A 1 190 ? -8.760 -17.514 5.411 1.00 92.62 190 ALA A N 1
ATOM 1368 C CA . ALA A 1 190 ? -7.405 -17.692 4.913 1.00 92.62 190 ALA A CA 1
ATOM 1369 C C . ALA A 1 190 ? -7.270 -17.115 3.500 1.00 92.62 190 ALA A C 1
ATOM 1371 O O . ALA A 1 190 ? -8.190 -17.189 2.686 1.00 92.62 190 ALA A O 1
ATOM 1372 N N . LEU A 1 191 ? -6.109 -16.531 3.225 1.00 95.31 191 LEU A N 1
ATOM 1373 C CA . LEU A 1 191 ? -5.709 -16.065 1.904 1.00 95.31 191 LEU A CA 1
ATOM 1374 C C . LEU A 1 191 ? -4.192 -16.158 1.753 1.00 95.31 191 LEU A C 1
ATOM 1376 O O . LEU A 1 191 ? -3.463 -16.268 2.742 1.00 95.31 191 LEU A O 1
ATOM 1380 N N . THR A 1 192 ? -3.724 -16.060 0.520 1.00 93.94 192 THR A N 1
ATOM 1381 C CA . THR A 1 192 ? -2.308 -16.032 0.167 1.00 93.94 192 THR A CA 1
ATOM 1382 C C . THR A 1 192 ? -1.956 -14.661 -0.397 1.00 93.94 192 THR A C 1
ATOM 1384 O O . THR A 1 192 ? -2.667 -14.106 -1.239 1.00 93.94 192 THR A O 1
ATOM 1387 N N . MET A 1 193 ? -0.847 -14.092 0.070 1.00 91.81 193 MET A N 1
ATOM 1388 C CA . MET A 1 193 ? -0.289 -12.887 -0.539 1.00 91.81 193 MET A CA 1
ATOM 1389 C C . MET A 1 193 ? 0.142 -13.195 -1.971 1.00 91.81 193 MET A C 1
ATOM 1391 O O . MET A 1 193 ? 0.811 -14.202 -2.206 1.00 91.81 193 MET A O 1
ATOM 1395 N N . GLY A 1 194 ? -0.219 -12.331 -2.917 1.00 86.94 194 GLY A N 1
ATOM 1396 C CA . GLY A 1 194 ? 0.143 -12.529 -4.316 1.00 86.94 194 GLY A CA 1
ATOM 1397 C C . GLY A 1 194 ? 1.608 -12.189 -4.593 1.00 86.94 194 GLY A C 1
ATOM 1398 O O . GLY A 1 194 ? 2.452 -12.170 -3.694 1.00 86.94 194 GLY A O 1
ATOM 1399 N N . ASP A 1 195 ? 1.938 -11.941 -5.848 1.00 79.25 195 ASP A N 1
ATOM 1400 C CA . ASP A 1 195 ? 3.312 -11.779 -6.324 1.00 79.25 195 ASP A CA 1
ATOM 1401 C C . ASP A 1 195 ? 3.771 -10.319 -6.438 1.00 79.25 195 ASP A C 1
ATOM 1403 O O . ASP A 1 195 ? 4.975 -10.056 -6.401 1.00 79.25 195 ASP A O 1
ATOM 1407 N N . GLU A 1 196 ? 2.850 -9.359 -6.508 1.00 77.44 196 GLU A N 1
ATOM 1408 C CA . GLU A 1 196 ? 3.180 -7.941 -6.653 1.00 77.44 196 GLU A CA 1
ATOM 1409 C C . GLU A 1 196 ? 3.285 -7.189 -5.321 1.00 77.44 196 GLU A C 1
ATOM 1411 O O . GLU A 1 196 ? 2.548 -7.429 -4.362 1.00 77.44 196 GLU A O 1
ATOM 1416 N N . ALA A 1 197 ? 4.189 -6.204 -5.280 1.00 81.00 197 ALA A N 1
ATOM 1417 C CA . ALA A 1 197 ? 4.229 -5.232 -4.193 1.00 81.00 197 ALA A CA 1
ATOM 1418 C C . ALA A 1 197 ? 2.972 -4.357 -4.222 1.00 81.00 197 ALA A C 1
ATOM 1420 O O . ALA A 1 197 ? 2.579 -3.854 -5.277 1.00 81.00 197 ALA A O 1
ATOM 1421 N N . GLY A 1 198 ? 2.371 -4.116 -3.060 1.00 85.62 198 GLY A N 1
ATOM 1422 C CA . GLY A 1 198 ? 1.113 -3.388 -3.033 1.00 85.62 198 GLY A CA 1
ATOM 1423 C C . GLY A 1 198 ? 0.344 -3.484 -1.728 1.00 85.62 198 GLY A C 1
ATOM 1424 O O . GLY A 1 198 ? 0.884 -3.864 -0.687 1.00 85.62 198 GLY A O 1
ATOM 1425 N N . GLY A 1 199 ? -0.935 -3.131 -1.791 1.00 90.19 199 GLY A N 1
ATOM 1426 C CA . GLY A 1 199 ? -1.861 -3.216 -0.678 1.00 90.19 199 GLY A CA 1
ATOM 1427 C C . GLY A 1 199 ? -3.240 -3.704 -1.100 1.00 90.19 199 GLY A C 1
ATOM 1428 O O . GLY A 1 199 ? -3.765 -3.313 -2.143 1.00 90.19 199 GLY A O 1
ATOM 1429 N N . ALA A 1 200 ? -3.831 -4.533 -0.248 1.00 92.12 200 ALA A N 1
ATOM 1430 C CA . ALA A 1 200 ? -5.178 -5.052 -0.405 1.00 92.12 200 ALA A CA 1
ATOM 1431 C C . ALA A 1 200 ? -6.056 -4.643 0.779 1.00 92.12 200 ALA A C 1
ATOM 1433 O O . ALA A 1 200 ? -5.599 -4.571 1.925 1.00 92.12 200 ALA A O 1
ATOM 1434 N N . ARG A 1 201 ? -7.331 -4.396 0.495 1.00 91.75 201 ARG A N 1
ATOM 1435 C CA . ARG A 1 201 ? -8.376 -4.153 1.479 1.00 91.75 201 ARG A CA 1
ATOM 1436 C C . ARG A 1 201 ? -9.160 -5.434 1.700 1.00 91.75 201 ARG A C 1
ATOM 1438 O O . ARG A 1 201 ? -9.677 -6.010 0.755 1.00 91.75 201 ARG A O 1
ATOM 1445 N N . VAL A 1 202 ? -9.244 -5.859 2.954 1.00 91.44 202 VAL A N 1
ATOM 1446 C CA . VAL A 1 202 ? -10.029 -7.007 3.403 1.00 91.44 202 VAL A CA 1
ATOM 1447 C C . VAL A 1 202 ? -11.153 -6.473 4.277 1.00 91.44 202 VAL A C 1
ATOM 1449 O O . VAL A 1 202 ? -10.917 -6.073 5.418 1.00 91.44 202 VAL A O 1
ATOM 1452 N N . THR A 1 203 ? -12.368 -6.439 3.745 1.00 90.06 203 THR A N 1
ATOM 1453 C CA . THR A 1 203 ? -13.559 -6.000 4.470 1.00 90.06 203 THR A CA 1
ATOM 1454 C C . THR A 1 203 ? -14.402 -7.210 4.834 1.00 90.06 203 THR A C 1
ATOM 1456 O O . THR A 1 203 ? -14.780 -8.009 3.979 1.00 90.06 203 THR A O 1
ATOM 1459 N N . VAL A 1 204 ? -14.690 -7.344 6.125 1.00 89.06 204 VAL A N 1
ATOM 1460 C CA . VAL A 1 204 ? -15.510 -8.420 6.679 1.00 89.06 204 VAL A CA 1
ATOM 1461 C C . VAL A 1 204 ? -16.734 -7.825 7.341 1.00 89.06 204 VAL A C 1
ATOM 1463 O O . VAL A 1 204 ? -16.612 -6.936 8.184 1.00 89.06 204 VAL A O 1
ATOM 1466 N N . THR A 1 205 ? -17.899 -8.360 6.992 1.00 88.19 205 THR A N 1
ATOM 1467 C CA . THR A 1 205 ? -19.171 -8.039 7.638 1.00 88.19 205 THR A CA 1
ATOM 1468 C C . THR A 1 205 ? -19.738 -9.297 8.278 1.00 88.19 205 THR A C 1
ATOM 1470 O O . THR A 1 205 ? -19.994 -10.280 7.587 1.00 88.19 205 THR A O 1
ATOM 1473 N N . ALA A 1 206 ? -19.879 -9.274 9.602 1.00 86.88 206 ALA A N 1
ATOM 1474 C CA . ALA A 1 206 ? -20.400 -10.375 10.408 1.00 86.88 206 ALA A CA 1
ATOM 1475 C C . ALA A 1 206 ? -20.795 -9.868 11.801 1.00 86.88 206 ALA A C 1
ATOM 1477 O O . ALA A 1 206 ? -20.274 -8.849 12.268 1.00 86.88 206 ALA A O 1
ATOM 1478 N N . CYS A 1 207 ? -21.675 -10.586 12.499 1.00 83.75 207 CYS A N 1
ATOM 1479 C CA . CYS A 1 207 ? -22.100 -10.268 13.860 1.00 83.75 207 CYS A CA 1
ATOM 1480 C C . CYS A 1 207 ? -22.608 -8.815 13.996 1.00 83.75 207 CYS A C 1
ATOM 1482 O O . CYS A 1 207 ? -22.286 -8.111 14.959 1.00 83.75 207 CYS A O 1
ATOM 1484 N N . GLY A 1 208 ? -23.369 -8.351 12.992 1.00 79.00 208 GLY A N 1
ATOM 1485 C CA . GLY A 1 208 ? -23.975 -7.014 12.937 1.00 79.00 208 GLY A CA 1
ATOM 1486 C C . GLY A 1 208 ? -22.992 -5.856 12.739 1.00 79.00 208 GLY A C 1
ATOM 1487 O O . GLY A 1 208 ? -23.331 -4.707 13.027 1.00 79.00 208 GLY A O 1
ATOM 1488 N N . ARG A 1 209 ? -21.753 -6.129 12.312 1.00 78.69 209 ARG A N 1
ATOM 1489 C CA . ARG A 1 209 ? -20.701 -5.114 12.199 1.00 78.69 209 ARG A CA 1
ATOM 1490 C C . ARG A 1 209 ? -19.830 -5.345 10.973 1.00 78.69 209 ARG A C 1
ATOM 1492 O O . ARG A 1 209 ? -19.632 -6.478 10.550 1.00 78.69 209 ARG A O 1
ATOM 1499 N N . SER A 1 210 ? -19.260 -4.262 10.453 1.00 82.38 210 SER A N 1
ATOM 1500 C CA . SER A 1 210 ? -18.266 -4.306 9.381 1.00 82.38 210 SER A CA 1
ATOM 1501 C C . SER A 1 210 ? -16.904 -3.844 9.894 1.00 82.38 210 SER A C 1
ATOM 1503 O O . SER A 1 210 ? -16.822 -2.952 10.742 1.00 82.38 210 SER A O 1
ATOM 1505 N N . SER A 1 211 ? -15.831 -4.475 9.426 1.00 80.75 211 SER A N 1
ATOM 1506 C CA . SER A 1 211 ? -14.458 -4.102 9.756 1.00 80.75 211 SER A CA 1
ATOM 1507 C C . SER A 1 211 ? -13.551 -4.304 8.562 1.00 80.75 211 SER A C 1
ATOM 1509 O O . SER A 1 211 ? -13.619 -5.319 7.872 1.00 80.75 211 SER A O 1
ATOM 1511 N N . THR A 1 212 ? -12.664 -3.339 8.369 1.00 85.31 212 THR A N 1
ATOM 1512 C CA . THR A 1 212 ? -11.681 -3.359 7.299 1.00 85.31 212 THR A CA 1
ATOM 1513 C C . THR A 1 212 ? -10.289 -3.575 7.870 1.00 85.31 212 THR A C 1
ATOM 1515 O O . THR A 1 212 ? -9.885 -2.952 8.854 1.00 85.31 212 THR A O 1
ATOM 1518 N N . ARG A 1 213 ? -9.530 -4.450 7.220 1.00 87.75 213 ARG A N 1
ATOM 1519 C CA . ARG A 1 213 ? -8.116 -4.682 7.474 1.00 87.75 213 ARG A CA 1
ATOM 1520 C C . ARG A 1 213 ? -7.345 -4.454 6.189 1.00 87.75 213 ARG A C 1
ATOM 1522 O O . ARG A 1 213 ? -7.755 -4.904 5.127 1.00 87.75 213 ARG A O 1
ATOM 1529 N N . LEU A 1 214 ? -6.221 -3.759 6.297 1.00 90.81 214 LEU A N 1
ATOM 1530 C CA . LEU A 1 214 ? -5.321 -3.572 5.170 1.00 90.81 214 LEU A CA 1
ATOM 1531 C C . LEU A 1 214 ? -4.184 -4.583 5.274 1.00 90.81 214 LEU A C 1
ATOM 1533 O O . LEU A 1 214 ? -3.618 -4.789 6.353 1.00 90.81 214 LEU A O 1
ATOM 1537 N N . LEU A 1 215 ? -3.892 -5.215 4.147 1.00 93.31 215 LEU A N 1
ATOM 1538 C CA . LEU A 1 215 ? -2.741 -6.075 3.945 1.00 93.31 215 LEU A CA 1
ATOM 1539 C C . LEU A 1 215 ? -1.772 -5.403 2.994 1.00 93.31 215 LEU A C 1
ATOM 1541 O O . LEU A 1 215 ? -2.179 -4.696 2.078 1.00 93.31 215 LEU A O 1
ATOM 1545 N N . PHE A 1 216 ? -0.490 -5.641 3.216 1.00 92.94 216 PHE A N 1
ATOM 1546 C CA . PHE A 1 216 ? 0.600 -5.010 2.500 1.00 92.94 216 PHE A CA 1
ATOM 1547 C C . PHE A 1 216 ? 1.574 -6.084 2.047 1.00 92.94 216 PHE A C 1
ATOM 1549 O O . PHE A 1 216 ? 2.157 -6.785 2.876 1.00 92.94 216 PHE A O 1
ATOM 1556 N N . ASN A 1 217 ? 1.758 -6.196 0.740 1.00 90.25 217 ASN A N 1
ATOM 1557 C CA . ASN A 1 217 ? 2.722 -7.102 0.145 1.00 90.25 217 ASN A CA 1
ATOM 1558 C C . ASN A 1 217 ? 4.019 -6.341 -0.131 1.00 90.25 217 ASN A C 1
ATOM 1560 O O . ASN A 1 217 ? 4.018 -5.344 -0.856 1.00 90.25 217 ASN A O 1
ATOM 1564 N N . TYR A 1 218 ? 5.134 -6.804 0.433 1.00 84.50 218 TYR A N 1
ATOM 1565 C CA . TYR A 1 218 ? 6.454 -6.247 0.130 1.00 84.50 218 TYR A CA 1
ATOM 1566 C C . TYR A 1 218 ? 6.875 -6.459 -1.332 1.00 84.50 218 TYR A C 1
ATOM 1568 O O . TYR A 1 218 ? 7.814 -5.803 -1.785 1.00 84.50 218 TYR A O 1
ATOM 1576 N N . GLY A 1 219 ? 6.205 -7.364 -2.048 1.00 75.88 219 GLY A N 1
ATOM 1577 C CA . GLY A 1 219 ? 6.627 -7.848 -3.349 1.00 75.88 219 GLY A CA 1
ATOM 1578 C C . GLY A 1 219 ? 7.857 -8.750 -3.248 1.00 75.88 219 GLY A C 1
ATOM 1579 O O . GLY A 1 219 ? 8.315 -9.090 -2.143 1.00 75.88 219 GLY A O 1
ATOM 1580 N N . PRO A 1 220 ? 8.403 -9.178 -4.395 1.00 71.12 220 PRO A N 1
ATOM 1581 C CA . PRO A 1 220 ? 9.532 -10.092 -4.424 1.00 71.12 220 PRO A CA 1
ATOM 1582 C C . PRO A 1 220 ? 10.714 -9.497 -3.656 1.00 71.12 220 PRO A C 1
ATOM 1584 O O . PRO A 1 220 ? 10.982 -8.292 -3.709 1.00 71.12 220 PRO A O 1
ATOM 1587 N N . LYS A 1 221 ? 11.440 -10.349 -2.918 1.00 67.06 221 LYS A N 1
ATOM 1588 C CA . LYS A 1 221 ? 12.627 -9.910 -2.175 1.00 67.06 221 LYS A CA 1
ATOM 1589 C C . LYS A 1 221 ? 13.597 -9.234 -3.138 1.00 67.06 221 LYS A C 1
ATOM 1591 O O . LYS A 1 221 ? 14.022 -9.839 -4.120 1.00 67.06 221 LYS A O 1
ATOM 1596 N N . ALA A 1 222 ? 13.980 -8.002 -2.812 1.00 64.75 222 ALA A N 1
ATOM 1597 C CA . ALA A 1 222 ? 15.012 -7.301 -3.553 1.00 64.75 222 ALA A CA 1
ATOM 1598 C C . ALA A 1 222 ? 16.296 -8.140 -3.551 1.00 64.75 222 ALA A C 1
ATOM 1600 O O . ALA A 1 222 ? 16.818 -8.499 -2.492 1.00 64.75 222 ALA A O 1
ATOM 1601 N N . VAL A 1 223 ? 16.805 -8.448 -4.739 1.00 68.94 223 VAL A N 1
ATOM 1602 C CA . VAL A 1 223 ? 18.111 -9.085 -4.893 1.00 68.94 223 VAL A CA 1
ATOM 1603 C C . VAL A 1 223 ? 19.163 -7.988 -4.946 1.00 68.94 223 VAL A C 1
ATOM 1605 O O . VAL A 1 223 ? 19.056 -7.050 -5.733 1.00 68.94 223 VAL A O 1
ATOM 1608 N N . ASN A 1 224 ? 20.178 -8.090 -4.083 1.00 71.88 224 ASN A N 1
ATOM 1609 C CA . ASN A 1 224 ? 21.247 -7.096 -3.991 1.00 71.88 224 ASN A CA 1
ATOM 1610 C C . ASN A 1 224 ? 21.855 -6.825 -5.371 1.00 71.88 224 ASN A C 1
ATOM 1612 O O . ASN A 1 224 ? 22.314 -7.752 -6.030 1.00 71.88 224 ASN A O 1
ATOM 1616 N N . GLY A 1 225 ? 21.875 -5.556 -5.782 1.00 71.31 225 GLY A N 1
ATOM 1617 C CA . GLY A 1 225 ? 22.413 -5.121 -7.072 1.00 71.31 225 GLY A CA 1
ATOM 1618 C C . GLY A 1 225 ? 21.426 -5.168 -8.244 1.00 71.31 225 GLY A C 1
ATOM 1619 O O . GLY A 1 225 ? 21.818 -4.771 -9.340 1.00 71.31 225 GLY A O 1
ATOM 1620 N N . LEU A 1 226 ? 20.179 -5.611 -8.037 1.00 81.25 226 LEU A N 1
ATOM 1621 C CA . LEU A 1 226 ? 19.087 -5.440 -9.001 1.00 81.25 226 LEU A CA 1
ATOM 1622 C C . LEU A 1 22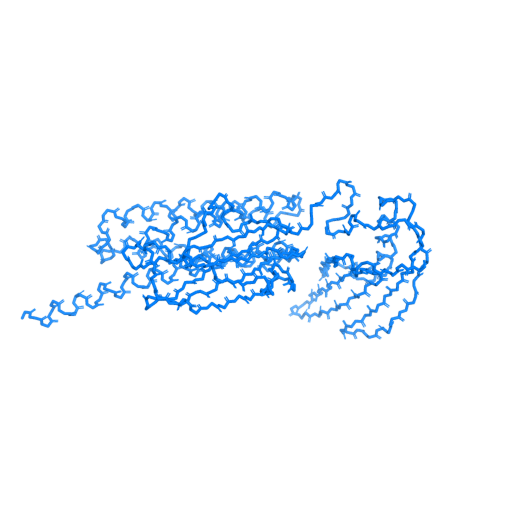6 ? 18.238 -4.202 -8.664 1.00 81.25 226 LEU A C 1
ATOM 1624 O O . LEU A 1 226 ? 18.137 -3.831 -7.489 1.00 81.25 226 LEU A O 1
ATOM 1628 N N . PRO A 1 227 ? 17.611 -3.560 -9.669 1.00 81.19 227 PRO A N 1
ATOM 1629 C CA . PRO A 1 227 ? 16.619 -2.518 -9.425 1.00 81.19 227 PRO A CA 1
ATOM 1630 C C . PRO A 1 227 ? 15.467 -3.037 -8.543 1.00 81.19 227 PRO A C 1
ATOM 1632 O O . PRO A 1 227 ? 15.092 -4.207 -8.658 1.00 81.19 227 PRO A O 1
ATOM 1635 N N . PRO A 1 228 ? 14.874 -2.199 -7.674 1.00 74.06 228 PRO A N 1
ATOM 1636 C CA . PRO A 1 228 ? 13.717 -2.596 -6.874 1.00 74.06 228 PRO A CA 1
ATOM 1637 C C . PRO A 1 228 ? 12.572 -3.131 -7.748 1.00 74.06 228 PRO A C 1
ATOM 1639 O O . PRO A 1 228 ? 12.152 -2.463 -8.689 1.00 74.06 228 PRO A O 1
ATOM 1642 N N . GLY A 1 229 ? 12.073 -4.328 -7.428 1.00 74.94 229 GLY A N 1
ATOM 1643 C CA . GLY A 1 229 ? 11.000 -5.000 -8.172 1.00 74.94 229 GLY A CA 1
ATOM 1644 C C . GLY A 1 229 ? 11.446 -5.748 -9.433 1.00 74.94 229 GLY A C 1
ATOM 1645 O O . GLY A 1 229 ? 10.653 -6.508 -9.973 1.00 74.94 229 GLY A O 1
ATOM 1646 N N . PHE A 1 230 ? 12.696 -5.594 -9.886 1.00 85.38 230 PHE A N 1
ATOM 1647 C CA . PHE A 1 230 ? 13.182 -6.288 -11.081 1.00 85.38 230 PHE A CA 1
ATOM 1648 C C . PHE A 1 230 ? 13.115 -7.818 -10.896 1.00 85.38 230 PHE A C 1
ATOM 1650 O O . PHE A 1 230 ? 13.598 -8.314 -9.869 1.00 85.38 230 PHE A O 1
ATOM 1657 N N . PRO A 1 231 ? 12.577 -8.585 -11.865 1.00 84.81 231 PRO A N 1
ATOM 1658 C CA . PRO A 1 231 ? 12.468 -10.035 -11.744 1.00 84.81 231 PRO A CA 1
ATOM 1659 C C . PRO A 1 231 ? 13.829 -10.703 -11.554 1.00 84.81 231 PRO A C 1
ATOM 1661 O O . PRO A 1 231 ? 14.740 -10.557 -12.367 1.00 84.81 231 PRO A O 1
ATOM 1664 N N . ALA A 1 232 ? 13.975 -11.458 -10.469 1.00 82.94 232 ALA A N 1
ATOM 1665 C CA . ALA A 1 232 ? 15.235 -12.112 -10.125 1.00 82.94 232 ALA A CA 1
ATOM 1666 C C . ALA A 1 232 ? 15.366 -13.538 -10.684 1.00 82.94 232 ALA A C 1
ATOM 1668 O O . ALA A 1 232 ? 16.466 -14.083 -10.736 1.00 82.94 232 ALA A O 1
ATOM 1669 N N . ASN A 1 233 ? 14.252 -14.148 -11.085 1.00 80.50 233 ASN A N 1
ATOM 1670 C CA . ASN A 1 233 ? 14.131 -15.545 -11.499 1.00 80.50 233 ASN A CA 1
ATOM 1671 C C . ASN A 1 233 ? 14.130 -15.721 -13.028 1.00 80.50 233 ASN A C 1
ATOM 1673 O O . ASN A 1 233 ? 13.500 -16.643 -13.541 1.00 80.50 233 ASN A O 1
ATOM 1677 N N . LEU A 1 234 ? 14.815 -14.842 -13.764 1.00 87.81 234 LEU A N 1
ATOM 1678 C CA . LEU A 1 234 ? 14.874 -14.927 -15.223 1.00 87.81 234 LEU A CA 1
ATOM 1679 C C . LEU A 1 234 ? 15.795 -16.075 -15.668 1.00 87.81 234 LEU A C 1
ATOM 1681 O O . LEU A 1 234 ? 16.981 -16.062 -15.317 1.00 87.81 234 LEU A O 1
ATOM 1685 N N . PRO A 1 235 ? 15.312 -17.026 -16.489 1.00 87.94 235 PRO A N 1
ATOM 1686 C CA . PRO A 1 235 ? 16.165 -18.027 -17.114 1.00 87.94 235 PRO A CA 1
ATOM 1687 C C . PRO A 1 235 ? 17.264 -17.382 -17.958 1.00 87.94 235 PRO A C 1
ATOM 1689 O O . PRO A 1 235 ? 17.076 -16.309 -18.548 1.00 87.94 235 PRO A O 1
ATOM 1692 N N . THR A 1 236 ? 18.397 -18.069 -18.083 1.00 91.69 236 THR A N 1
ATOM 1693 C CA . THR A 1 236 ? 19.392 -17.707 -19.091 1.00 91.69 236 THR A CA 1
ATOM 1694 C C . THR A 1 236 ? 18.804 -17.866 -20.495 1.00 91.69 236 THR A C 1
ATOM 1696 O O . THR A 1 236 ? 17.924 -18.700 -20.755 1.00 91.69 236 THR A O 1
ATOM 1699 N N . GLY A 1 237 ? 19.260 -17.017 -21.409 1.00 93.12 237 GLY A N 1
ATOM 1700 C CA . GLY A 1 237 ? 18.768 -16.989 -22.784 1.00 93.12 237 GLY A CA 1
ATOM 1701 C C . GLY A 1 237 ? 18.750 -15.586 -23.365 1.00 93.12 237 GLY A C 1
ATOM 1702 O O . GLY A 1 237 ? 19.249 -14.643 -22.753 1.00 93.12 237 GLY A O 1
ATOM 1703 N N . THR A 1 238 ? 18.170 -15.456 -24.548 1.00 96.69 238 THR A N 1
ATOM 1704 C CA . THR A 1 238 ? 18.088 -14.190 -25.271 1.00 96.69 238 THR A CA 1
ATOM 1705 C C . THR A 1 238 ? 16.724 -13.553 -25.041 1.00 96.69 238 THR A C 1
ATOM 1707 O O . THR A 1 238 ? 15.709 -14.243 -24.978 1.00 96.69 238 THR A O 1
ATOM 1710 N N . TYR A 1 239 ? 16.695 -12.232 -24.885 1.00 97.69 239 TYR A N 1
ATOM 1711 C CA . TYR A 1 239 ? 15.469 -11.479 -24.656 1.00 97.69 239 TYR A CA 1
ATOM 1712 C C . TYR A 1 239 ? 15.344 -10.345 -25.666 1.00 97.69 239 TYR A C 1
ATOM 1714 O O . TYR A 1 239 ? 16.281 -9.573 -25.860 1.00 97.69 239 TYR A O 1
ATOM 1722 N N . ALA A 1 240 ? 14.172 -10.227 -26.279 1.00 97.25 240 ALA A N 1
ATOM 1723 C CA . ALA A 1 240 ? 13.777 -9.081 -27.079 1.00 97.25 240 ALA A CA 1
ATOM 1724 C C . ALA A 1 240 ? 13.158 -8.010 -26.177 1.00 97.25 240 ALA A C 1
ATOM 1726 O O . ALA A 1 240 ? 12.279 -8.296 -25.361 1.00 97.25 240 ALA A O 1
ATOM 1727 N N . LEU A 1 241 ? 13.618 -6.776 -26.337 1.00 97.00 241 LEU A N 1
ATOM 1728 C CA . LEU A 1 241 ? 13.090 -5.593 -25.677 1.00 97.00 241 LEU A CA 1
ATOM 1729 C C . LEU A 1 241 ? 12.278 -4.797 -26.688 1.00 97.00 241 LEU A C 1
ATOM 1731 O O . LEU A 1 241 ? 12.707 -4.595 -27.823 1.00 97.00 241 LEU A O 1
ATOM 1735 N N . SER A 1 242 ? 11.136 -4.300 -26.247 1.00 95.81 242 SER A N 1
ATOM 1736 C CA . SER A 1 242 ? 10.282 -3.390 -27.006 1.00 95.81 242 SER A CA 1
ATOM 1737 C C . SER A 1 242 ? 9.633 -2.393 -26.058 1.00 95.81 242 SER A C 1
ATOM 1739 O O . SER A 1 242 ? 9.652 -2.595 -24.841 1.00 95.81 242 SER A O 1
ATOM 1741 N N . TYR A 1 243 ? 9.089 -1.310 -26.598 1.00 94.38 243 TYR A N 1
ATOM 1742 C CA . TYR A 1 243 ? 8.338 -0.333 -25.821 1.00 94.38 243 TYR A CA 1
ATOM 1743 C C . TYR A 1 243 ? 7.121 0.176 -26.573 1.00 94.38 243 TYR A C 1
ATOM 1745 O O . TYR A 1 243 ? 7.113 0.223 -27.798 1.00 94.38 243 TYR A O 1
ATOM 1753 N N . ALA A 1 244 ? 6.116 0.589 -25.818 1.00 93.81 244 ALA A N 1
ATOM 1754 C CA . ALA A 1 244 ? 4.961 1.326 -26.296 1.00 93.81 244 ALA A CA 1
ATOM 1755 C C . ALA A 1 244 ? 4.728 2.533 -25.381 1.00 93.81 244 ALA A C 1
ATOM 1757 O O . ALA A 1 244 ? 5.120 2.514 -24.211 1.00 93.81 244 ALA A O 1
ATOM 1758 N N . ALA A 1 245 ? 4.071 3.566 -25.899 1.00 90.06 245 ALA A N 1
ATOM 1759 C CA . ALA A 1 245 ? 3.673 4.742 -25.129 1.00 90.06 245 ALA A CA 1
ATOM 1760 C C . ALA A 1 245 ? 2.174 4.990 -25.288 1.00 90.06 245 ALA A C 1
ATOM 1762 O O . ALA A 1 245 ? 1.618 4.811 -26.375 1.00 90.06 245 ALA A O 1
ATOM 1763 N N . SER A 1 246 ? 1.527 5.397 -24.201 1.00 85.94 246 SER A N 1
ATOM 1764 C CA . SER A 1 246 ? 0.113 5.765 -24.180 1.00 85.94 246 SER A CA 1
ATOM 1765 C C . SER A 1 246 ? -0.115 6.949 -23.242 1.00 85.94 246 SER A C 1
ATOM 1767 O O . SER A 1 246 ? 0.394 6.965 -22.120 1.00 85.94 246 SER A O 1
ATOM 1769 N N . GLY A 1 247 ? -0.885 7.936 -23.697 1.00 83.06 247 GLY A N 1
ATOM 1770 C CA . GLY A 1 247 ? -1.142 9.180 -22.974 1.00 83.06 247 GLY A CA 1
ATOM 1771 C C . GLY A 1 247 ? -1.139 10.358 -23.939 1.00 83.06 247 GLY A C 1
ATOM 1772 O O . GLY A 1 247 ? -1.907 10.368 -24.899 1.00 83.06 247 GLY A O 1
ATOM 1773 N N . VAL A 1 248 ? -0.258 11.330 -23.691 1.00 78.50 248 VAL A N 1
ATOM 1774 C CA . VAL A 1 248 ? -0.063 12.500 -24.565 1.00 78.50 248 VAL A CA 1
ATOM 1775 C C . VAL A 1 248 ? 0.441 12.086 -25.949 1.00 78.50 248 VAL A C 1
ATOM 1777 O O . VAL A 1 248 ? -0.018 12.621 -26.958 1.00 78.50 248 VAL A O 1
ATOM 1780 N N . VAL A 1 249 ? 1.347 11.107 -26.003 1.00 80.06 249 VAL A N 1
ATOM 1781 C CA . VAL A 1 249 ? 1.810 10.484 -27.243 1.00 80.06 249 VAL A CA 1
ATOM 1782 C C . VAL A 1 249 ? 1.325 9.034 -27.282 1.00 80.06 249 VAL A C 1
ATOM 1784 O O . VAL A 1 249 ? 1.197 8.361 -26.258 1.00 80.06 249 VAL A O 1
ATOM 1787 N N . SER A 1 250 ? 1.024 8.548 -28.486 1.00 87.69 250 SER A N 1
ATOM 1788 C CA . SER A 1 250 ? 0.738 7.137 -28.730 1.00 87.69 250 SER A CA 1
ATOM 1789 C C . SER A 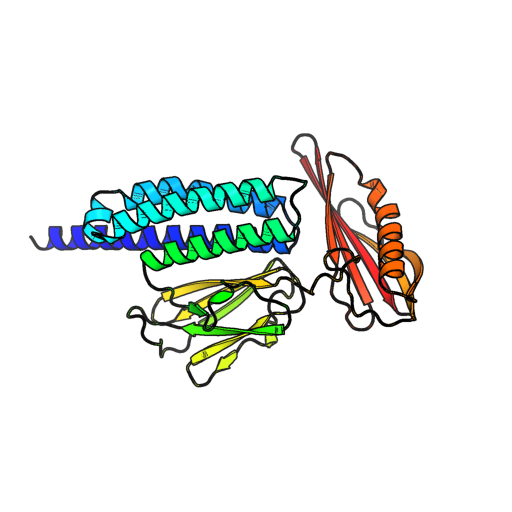1 250 ? 1.818 6.557 -29.632 1.00 87.69 250 SER A C 1
ATOM 1791 O O . SER A 1 250 ? 1.949 6.953 -30.790 1.00 87.69 250 SER A O 1
ATOM 1793 N N . ILE A 1 251 ? 2.611 5.641 -29.079 1.00 88.38 251 ILE A N 1
ATOM 1794 C CA . ILE A 1 251 ? 3.652 4.913 -29.807 1.00 88.38 251 ILE A CA 1
ATOM 1795 C C . ILE A 1 251 ? 3.258 3.435 -29.790 1.00 88.38 251 ILE A C 1
ATOM 1797 O O . ILE A 1 251 ? 3.145 2.867 -28.697 1.00 88.38 251 ILE A O 1
ATOM 1801 N N . PRO A 1 252 ? 3.035 2.800 -30.957 1.00 92.56 252 PRO A N 1
ATOM 1802 C CA . PRO A 1 252 ? 2.791 1.364 -31.013 1.00 92.56 252 PRO A CA 1
ATOM 1803 C C . PRO A 1 252 ? 4.034 0.592 -30.552 1.00 92.56 252 PRO A C 1
ATOM 1805 O O . PRO A 1 252 ? 5.145 1.121 -30.570 1.00 92.56 252 PRO A O 1
ATOM 1808 N N . GLU A 1 253 ? 3.855 -0.671 -30.157 1.00 93.56 253 GLU A N 1
ATOM 1809 C CA . GLU A 1 253 ? 4.955 -1.512 -29.672 1.00 93.56 253 GLU A CA 1
ATOM 1810 C C . GLU A 1 253 ? 6.099 -1.568 -30.695 1.00 93.56 253 GLU A C 1
ATOM 1812 O O . GLU A 1 253 ? 5.964 -2.097 -31.798 1.00 93.56 253 GLU A O 1
ATOM 1817 N N . THR A 1 254 ? 7.227 -0.973 -30.319 1.00 93.25 254 THR A N 1
ATOM 1818 C CA . THR A 1 254 ? 8.390 -0.755 -31.174 1.00 93.25 254 THR A CA 1
ATOM 1819 C C . THR A 1 254 ? 9.578 -1.534 -30.608 1.00 93.25 254 THR A C 1
ATOM 1821 O O . THR A 1 254 ? 9.885 -1.397 -29.418 1.00 93.25 254 THR A O 1
ATOM 1824 N N . PRO A 1 255 ? 10.270 -2.361 -31.415 1.00 94.62 255 PRO A N 1
ATOM 1825 C CA . PRO A 1 255 ? 11.476 -3.060 -30.980 1.00 94.62 255 PRO A CA 1
ATOM 1826 C C . PRO A 1 255 ? 12.588 -2.088 -30.565 1.00 94.62 255 PRO A C 1
ATOM 1828 O O . PRO A 1 255 ? 12.836 -1.096 -31.244 1.00 94.62 255 PRO A O 1
ATOM 1831 N N . LEU A 1 256 ? 13.288 -2.403 -29.475 1.00 92.25 256 LEU A N 1
ATOM 1832 C CA . LEU A 1 256 ? 14.416 -1.617 -28.962 1.00 92.25 256 LEU A CA 1
ATOM 1833 C C . LEU A 1 256 ? 15.747 -2.338 -29.123 1.00 92.25 256 LEU A C 1
ATOM 1835 O O . LEU A 1 256 ? 16.706 -1.781 -29.647 1.00 92.25 256 LEU A O 1
ATOM 1839 N N . ALA A 1 257 ? 15.829 -3.564 -28.613 1.00 93.62 257 ALA A N 1
ATOM 1840 C CA . ALA A 1 257 ? 17.088 -4.286 -28.523 1.00 93.62 257 ALA A CA 1
ATOM 1841 C C . ALA A 1 257 ? 16.858 -5.787 -28.379 1.00 93.62 257 ALA A C 1
ATOM 1843 O O . ALA A 1 257 ? 15.778 -6.244 -28.016 1.00 93.62 257 ALA A O 1
ATOM 1844 N N . THR A 1 258 ? 17.917 -6.553 -28.609 1.00 96.00 258 THR A N 1
ATOM 1845 C CA . THR A 1 258 ? 17.992 -7.959 -28.219 1.00 96.00 258 THR A CA 1
ATOM 1846 C C . THR A 1 258 ? 19.175 -8.121 -27.277 1.00 96.00 258 THR A C 1
ATOM 1848 O O . THR A 1 258 ? 20.297 -7.763 -27.630 1.00 96.00 258 THR A O 1
ATOM 1851 N N . LEU A 1 259 ? 18.923 -8.610 -26.064 1.00 94.69 259 LEU A N 1
ATOM 1852 C CA . LEU A 1 259 ? 19.905 -8.683 -24.986 1.00 94.69 259 LEU A CA 1
ATOM 1853 C C . LEU A 1 259 ? 20.048 -10.127 -24.481 1.00 94.69 259 LEU A C 1
ATOM 1855 O O . LEU A 1 259 ? 19.038 -10.765 -24.170 1.00 94.69 259 LEU A O 1
ATOM 1859 N N . PRO A 1 260 ? 21.274 -10.657 -24.342 1.00 94.81 260 PRO A N 1
ATOM 1860 C CA . PRO A 1 260 ? 21.486 -11.953 -23.715 1.00 94.81 260 PRO A CA 1
ATOM 1861 C C . PRO A 1 260 ? 21.491 -11.828 -22.182 1.00 94.81 260 PRO A C 1
ATOM 1863 O O . PRO A 1 260 ? 22.226 -11.027 -21.603 1.00 94.81 260 PRO A O 1
ATOM 1866 N N . ASN A 1 261 ? 20.714 -12.668 -21.500 1.00 92.75 261 ASN A N 1
ATOM 1867 C CA . ASN A 1 261 ? 20.819 -12.894 -20.062 1.00 92.75 261 ASN A CA 1
ATOM 1868 C C . ASN A 1 261 ? 21.820 -14.026 -19.787 1.00 92.75 261 ASN A C 1
ATOM 1870 O O . ASN A 1 261 ? 21.453 -15.199 -19.705 1.00 92.75 261 ASN A O 1
ATOM 1874 N N . LEU A 1 262 ? 23.095 -13.659 -19.645 1.00 87.69 262 LEU A N 1
ATOM 1875 C CA . LEU A 1 262 ? 24.171 -14.550 -19.176 1.00 87.69 262 LEU A CA 1
ATOM 1876 C C . LEU A 1 262 ? 24.452 -14.383 -17.672 1.00 87.69 262 LEU A C 1
ATOM 1878 O O . LEU A 1 262 ? 25.284 -15.082 -17.104 1.00 87.69 262 LEU A O 1
ATOM 1882 N N . GLY A 1 263 ? 23.768 -13.435 -17.030 1.00 85.81 263 GLY A N 1
ATOM 1883 C CA . GLY A 1 263 ? 23.931 -13.081 -15.629 1.00 85.81 263 GLY A CA 1
ATOM 1884 C C . GLY A 1 263 ? 23.009 -11.922 -15.267 1.00 85.81 263 GLY A C 1
ATOM 1885 O O . GLY A 1 263 ? 23.086 -10.844 -15.865 1.00 85.81 263 GLY A O 1
ATOM 1886 N N . ILE A 1 264 ? 22.156 -12.138 -14.264 1.00 86.25 264 ILE A N 1
ATOM 1887 C CA . ILE A 1 264 ? 20.993 -11.285 -13.991 1.00 86.25 264 ILE A CA 1
ATOM 1888 C C . ILE A 1 264 ? 21.353 -9.820 -13.709 1.00 86.25 264 ILE A C 1
ATOM 1890 O O . ILE A 1 264 ? 20.653 -8.921 -14.158 1.00 86.25 264 ILE A O 1
ATOM 1894 N N . HIS A 1 265 ? 22.475 -9.544 -13.039 1.00 85.69 265 HIS A N 1
ATOM 1895 C CA . HIS A 1 265 ? 22.899 -8.171 -12.742 1.00 85.69 265 HIS A CA 1
ATOM 1896 C C . HIS A 1 265 ? 23.358 -7.398 -13.974 1.00 85.69 265 HIS A C 1
ATOM 1898 O O . HIS A 1 265 ? 23.053 -6.215 -14.106 1.00 85.69 265 HIS A O 1
ATOM 1904 N N . ALA A 1 266 ? 24.117 -8.043 -14.862 1.00 85.56 266 ALA A N 1
ATOM 1905 C CA . ALA A 1 266 ? 24.554 -7.416 -16.105 1.00 85.56 266 ALA A CA 1
ATOM 1906 C C . ALA A 1 266 ? 23.360 -7.200 -17.039 1.00 85.56 266 ALA A C 1
ATOM 1908 O O . ALA A 1 266 ? 23.219 -6.119 -17.607 1.00 85.56 266 ALA A O 1
ATOM 1909 N N . PHE A 1 267 ? 22.469 -8.192 -17.105 1.00 92.62 267 PHE A N 1
ATOM 1910 C CA . PHE A 1 267 ? 21.227 -8.104 -17.855 1.00 92.62 267 PHE A CA 1
ATOM 1911 C C . PHE A 1 267 ? 20.330 -6.970 -17.347 1.00 92.62 267 PHE A C 1
ATOM 1913 O O . PHE A 1 267 ? 19.944 -6.106 -18.126 1.00 92.62 267 PHE A O 1
ATOM 1920 N N . ALA A 1 268 ? 20.075 -6.896 -16.037 1.00 91.50 268 ALA A N 1
ATOM 1921 C CA . ALA A 1 268 ? 19.256 -5.840 -15.449 1.00 91.50 268 ALA A CA 1
ATOM 1922 C C . ALA A 1 268 ? 19.832 -4.442 -15.697 1.00 91.50 268 ALA A C 1
ATOM 1924 O O . ALA A 1 268 ? 19.080 -3.526 -16.021 1.00 91.50 268 ALA A O 1
ATOM 1925 N N . ARG A 1 269 ? 21.160 -4.271 -15.612 1.00 87.31 269 ARG A N 1
ATOM 1926 C CA . ARG A 1 269 ? 21.807 -3.003 -15.984 1.00 87.31 269 ARG A CA 1
ATOM 1927 C C . ARG A 1 269 ? 21.555 -2.650 -17.448 1.00 87.31 269 ARG A C 1
ATOM 1929 O O . ARG A 1 269 ? 21.146 -1.530 -17.717 1.00 87.31 269 ARG A O 1
ATOM 1936 N N . ALA A 1 270 ? 21.751 -3.594 -18.369 1.00 89.81 270 ALA A N 1
ATOM 1937 C CA . ALA A 1 270 ? 21.533 -3.360 -19.796 1.00 89.81 270 ALA A CA 1
ATOM 1938 C C . ALA A 1 270 ? 20.069 -3.008 -20.115 1.00 89.81 270 ALA A C 1
ATOM 1940 O O . ALA A 1 270 ? 19.813 -2.068 -20.864 1.00 89.81 270 ALA A O 1
ATOM 1941 N N . VAL A 1 271 ? 19.115 -3.710 -19.493 1.00 92.06 271 VAL A N 1
ATOM 1942 C CA . VAL A 1 271 ? 17.677 -3.429 -19.613 1.00 92.06 271 VAL A CA 1
ATOM 1943 C C . VAL A 1 271 ? 17.351 -2.020 -19.109 1.00 92.06 271 VAL A C 1
ATOM 1945 O O . VAL A 1 271 ? 16.733 -1.239 -19.827 1.00 92.06 271 VAL A O 1
ATOM 1948 N N . VAL A 1 272 ? 17.816 -1.655 -17.909 1.00 88.12 272 VAL A N 1
ATOM 1949 C CA . VAL A 1 272 ? 17.589 -0.313 -17.345 1.00 88.12 272 VAL A CA 1
ATOM 1950 C C . VAL A 1 272 ? 18.211 0.775 -18.214 1.00 88.12 272 VAL A C 1
ATOM 1952 O O . VAL A 1 272 ? 17.570 1.795 -18.444 1.00 88.12 272 VAL A O 1
ATOM 1955 N N . THR A 1 273 ? 19.423 0.566 -18.730 1.00 87.62 273 THR A N 1
ATOM 1956 C CA . THR A 1 273 ? 20.067 1.520 -19.641 1.00 87.62 273 THR A CA 1
ATOM 1957 C C . THR A 1 273 ? 19.245 1.722 -20.913 1.00 87.62 273 THR A C 1
ATOM 1959 O O . THR A 1 273 ? 19.042 2.866 -21.313 1.00 87.62 273 THR A O 1
ATOM 1962 N N . ALA A 1 274 ? 18.721 0.650 -21.516 1.00 87.69 274 ALA A N 1
ATOM 1963 C CA . ALA A 1 274 ? 17.860 0.755 -22.695 1.00 87.69 274 ALA A CA 1
ATOM 1964 C C . ALA A 1 274 ? 16.582 1.560 -22.399 1.00 87.69 274 ALA A C 1
ATOM 1966 O O . ALA A 1 274 ? 16.176 2.402 -23.195 1.00 87.69 274 ALA A O 1
ATOM 1967 N N . PHE A 1 275 ? 15.973 1.361 -21.227 1.00 86.75 275 PHE A N 1
ATOM 1968 C CA . PHE A 1 275 ? 14.773 2.109 -20.840 1.00 86.75 275 PHE A CA 1
ATOM 1969 C C . PHE A 1 275 ? 15.075 3.578 -20.551 1.00 86.75 275 PHE A C 1
ATOM 1971 O O . PHE A 1 275 ? 14.317 4.456 -20.954 1.00 86.75 275 PHE A O 1
ATOM 1978 N N . GLN A 1 276 ? 16.205 3.863 -19.901 1.00 82.50 276 GLN A N 1
ATOM 1979 C CA . GLN A 1 276 ? 16.645 5.228 -19.610 1.00 82.50 276 GLN A CA 1
ATOM 1980 C C . GLN A 1 276 ? 16.924 6.041 -20.875 1.00 82.50 276 GLN A C 1
ATOM 1982 O O . GLN A 1 276 ? 16.687 7.243 -20.864 1.00 82.50 276 GLN A O 1
ATOM 1987 N N . GLN A 1 277 ? 17.374 5.415 -21.966 1.00 83.81 277 GLN A N 1
ATOM 1988 C CA . GLN A 1 277 ? 17.545 6.107 -23.249 1.00 83.81 277 GLN A CA 1
ATOM 1989 C C . GLN A 1 277 ? 16.222 6.661 -23.786 1.00 83.81 277 GLN A C 1
ATOM 1991 O O . GLN A 1 277 ? 16.192 7.774 -24.301 1.00 83.81 277 GLN A O 1
ATOM 1996 N N . VAL A 1 278 ? 15.128 5.915 -23.622 1.00 81.12 278 VAL A N 1
ATOM 1997 C CA . VAL A 1 278 ? 13.784 6.359 -24.016 1.00 81.12 278 VAL A CA 1
ATOM 1998 C C . VAL A 1 278 ? 13.221 7.350 -22.994 1.00 81.12 278 VAL A C 1
ATOM 2000 O O . VAL A 1 278 ? 12.699 8.399 -23.361 1.00 81.12 278 VAL A O 1
ATOM 2003 N N . ALA A 1 279 ? 13.377 7.061 -21.700 1.00 75.69 279 ALA A N 1
ATOM 2004 C CA . ALA A 1 279 ? 12.866 7.909 -20.625 1.00 75.69 279 ALA A CA 1
ATOM 2005 C C . ALA A 1 279 ? 13.606 9.257 -20.496 1.00 75.69 279 ALA A C 1
ATOM 2007 O O . ALA A 1 279 ? 13.072 10.177 -19.881 1.00 75.69 279 ALA A O 1
ATOM 2008 N N . ALA A 1 280 ? 14.801 9.409 -21.080 1.00 78.81 280 ALA A N 1
ATOM 2009 C CA . ALA A 1 280 ? 15.563 10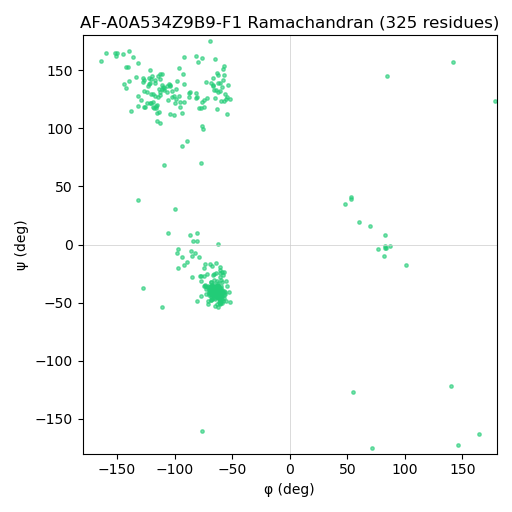.660 -21.071 1.00 78.81 280 ALA A CA 1
ATOM 2010 C C . ALA A 1 280 ? 14.791 11.838 -21.689 1.00 78.81 280 ALA A C 1
ATOM 2012 O O . ALA A 1 280 ? 15.006 12.977 -21.282 1.00 78.81 280 ALA A O 1
ATOM 2013 N N . ALA A 1 281 ? 13.851 11.572 -22.603 1.00 76.19 281 ALA A N 1
ATOM 2014 C CA . ALA A 1 281 ? 12.949 12.589 -23.146 1.00 76.19 281 ALA A CA 1
ATOM 2015 C C . ALA A 1 281 ? 12.074 13.265 -22.068 1.00 76.19 281 ALA A C 1
ATOM 2017 O O . ALA A 1 281 ? 11.624 14.390 -22.260 1.00 76.19 281 ALA A O 1
ATOM 2018 N N . TYR A 1 282 ? 11.881 12.607 -20.922 1.00 76.31 282 TYR A N 1
ATOM 2019 C CA . TYR A 1 282 ? 11.070 13.073 -19.795 1.00 76.31 282 TYR A CA 1
ATOM 2020 C C . TYR A 1 282 ? 11.912 13.557 -18.609 1.00 76.31 282 TYR A C 1
ATOM 2022 O O . TYR A 1 282 ? 11.384 13.787 -17.522 1.00 76.31 282 TYR A O 1
ATOM 2030 N N . ALA A 1 283 ? 13.229 13.702 -18.788 1.00 72.06 283 ALA A N 1
ATOM 2031 C CA . ALA A 1 283 ? 14.138 14.174 -17.750 1.00 72.06 283 ALA A CA 1
ATOM 2032 C C . ALA A 1 283 ? 14.026 15.702 -17.567 1.00 72.06 283 ALA A C 1
ATOM 2034 O O . ALA A 1 283 ? 14.935 16.453 -17.914 1.00 72.06 283 ALA A O 1
ATOM 2035 N N . SER A 1 284 ? 12.900 16.158 -17.015 1.00 77.12 284 SER A N 1
ATOM 2036 C CA . SER A 1 284 ? 12.675 17.541 -16.577 1.00 77.12 284 SER A CA 1
ATOM 2037 C C . SER A 1 284 ? 12.503 17.590 -15.053 1.00 77.12 284 SER A C 1
ATOM 2039 O O . SER A 1 284 ? 11.896 16.674 -14.495 1.00 77.12 284 SER A O 1
ATOM 2041 N N . PRO A 1 285 ? 12.974 18.648 -14.360 1.00 78.38 285 PRO A N 1
ATOM 2042 C CA . PRO A 1 285 ? 12.704 18.850 -12.933 1.00 78.38 285 PRO A CA 1
ATOM 2043 C C . PRO A 1 285 ? 11.209 18.892 -12.582 1.00 78.38 285 PRO A C 1
ATOM 2045 O O . PRO A 1 285 ? 10.837 18.626 -11.443 1.00 78.38 285 PRO A O 1
ATOM 2048 N N . GLU A 1 286 ? 10.363 19.225 -13.556 1.00 83.62 286 GLU A N 1
ATOM 2049 C CA . GLU A 1 286 ? 8.903 19.327 -13.426 1.00 83.62 286 GLU A CA 1
ATOM 2050 C C . GLU A 1 286 ? 8.192 17.980 -13.626 1.00 83.62 286 GLU A C 1
ATOM 2052 O O . GLU A 1 286 ? 6.979 17.880 -13.438 1.00 83.62 286 GLU A O 1
ATOM 2057 N N . CYS A 1 287 ? 8.941 16.939 -14.002 1.00 81.69 287 CYS A N 1
ATOM 2058 C CA . CYS A 1 287 ? 8.436 15.599 -14.254 1.00 81.69 287 CYS A CA 1
ATOM 2059 C C . CYS A 1 287 ? 8.890 14.626 -13.164 1.00 81.69 287 CYS A C 1
ATOM 2061 O O . CYS A 1 287 ? 10.062 14.536 -12.800 1.00 81.69 287 CYS A O 1
ATOM 2063 N N . SER A 1 288 ? 7.942 13.839 -12.674 1.00 81.44 288 SER A N 1
ATOM 2064 C CA . SER A 1 288 ? 8.184 12.700 -11.796 1.00 81.44 288 SER A CA 1
ATOM 2065 C C . SER A 1 288 ? 8.035 11.407 -12.589 1.00 81.44 288 SER A C 1
ATOM 2067 O O . SER A 1 288 ? 7.112 11.271 -13.391 1.00 81.44 288 SER A O 1
ATOM 2069 N N . ILE A 1 289 ? 8.960 10.467 -12.383 1.00 80.94 289 ILE A N 1
ATOM 2070 C CA . ILE A 1 289 ? 8.959 9.160 -13.045 1.00 80.94 289 ILE A CA 1
ATOM 2071 C C . ILE A 1 289 ? 8.912 8.078 -11.973 1.00 80.94 289 ILE A C 1
ATOM 2073 O O . ILE A 1 289 ? 9.824 7.972 -11.149 1.00 80.94 289 ILE A O 1
ATOM 2077 N N . THR A 1 290 ? 7.885 7.236 -12.030 1.00 81.38 290 THR A N 1
ATOM 2078 C CA . THR A 1 290 ? 7.778 6.025 -11.211 1.00 81.38 290 THR A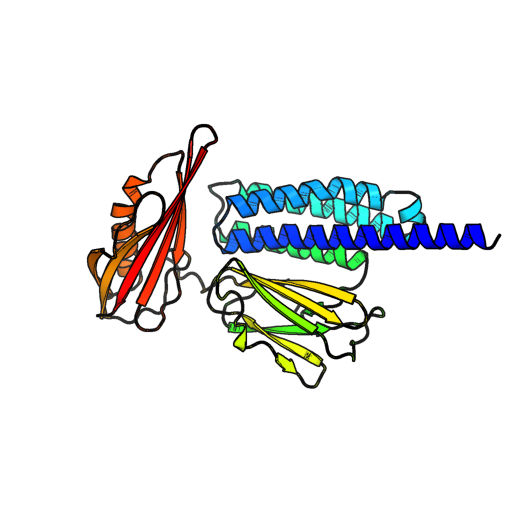 CA 1
ATOM 2079 C C . THR A 1 290 ? 7.926 4.800 -12.100 1.00 81.38 290 THR A C 1
ATOM 2081 O O . THR A 1 290 ? 7.293 4.721 -13.149 1.00 81.38 290 THR A O 1
ATOM 2084 N N . VAL A 1 291 ? 8.746 3.830 -11.680 1.00 83.12 291 VAL A N 1
ATOM 2085 C CA . VAL A 1 291 ? 9.004 2.598 -12.441 1.00 83.12 291 VAL A CA 1
ATOM 2086 C C . VAL A 1 291 ? 8.461 1.396 -11.686 1.00 83.12 291 VAL A C 1
ATOM 2088 O O . VAL A 1 291 ? 8.824 1.162 -10.537 1.00 83.12 291 VAL A O 1
ATOM 2091 N N . ARG A 1 292 ? 7.635 0.584 -12.339 1.00 83.06 292 ARG A N 1
ATOM 2092 C CA . ARG A 1 292 ? 7.165 -0.695 -11.799 1.00 83.06 292 ARG A CA 1
ATOM 2093 C C . ARG A 1 292 ? 7.538 -1.827 -12.727 1.00 83.06 292 ARG A C 1
ATOM 2095 O O . ARG A 1 292 ? 7.382 -1.695 -13.931 1.00 83.06 292 ARG A O 1
ATOM 2102 N N . TYR A 1 293 ? 7.986 -2.937 -12.163 1.00 85.19 293 TYR A N 1
ATOM 2103 C CA . TYR A 1 293 ? 8.221 -4.165 -12.910 1.00 85.19 293 TYR A CA 1
ATOM 2104 C C . TYR A 1 293 ? 7.122 -5.165 -12.571 1.00 85.19 293 TYR A C 1
ATOM 2106 O O . TYR A 1 293 ? 6.786 -5.307 -11.394 1.00 85.19 293 TYR A O 1
ATOM 2114 N N . SER A 1 294 ? 6.587 -5.852 -13.577 1.00 82.81 294 SER A N 1
ATOM 2115 C CA . SER A 1 294 ? 5.757 -7.033 -13.344 1.00 82.81 294 SER A CA 1
ATOM 2116 C C . SER A 1 294 ? 6.633 -8.261 -13.065 1.00 82.81 294 SER A C 1
ATOM 2118 O O . SER A 1 294 ? 7.810 -8.291 -13.449 1.00 82.81 294 SER A O 1
ATOM 2120 N N . PRO A 1 295 ? 6.088 -9.285 -12.391 1.00 79.00 295 PRO A N 1
ATOM 2121 C CA . PRO A 1 295 ? 6.728 -10.588 -12.274 1.00 79.00 295 PRO A CA 1
ATOM 2122 C C . PRO A 1 295 ? 7.015 -11.208 -13.647 1.00 79.00 295 PRO A C 1
ATOM 2124 O O . PRO A 1 295 ? 6.335 -10.934 -14.633 1.00 79.00 295 PRO A O 1
ATOM 2127 N N . PHE A 1 296 ? 8.023 -12.078 -13.712 1.00 85.56 296 PHE A N 1
ATOM 2128 C CA . PHE A 1 296 ? 8.265 -12.869 -14.915 1.00 85.56 296 PHE A CA 1
ATOM 2129 C C . PHE A 1 296 ? 7.270 -14.026 -14.996 1.00 85.56 296 PHE A C 1
ATOM 2131 O O . PHE A 1 296 ? 7.300 -14.921 -14.151 1.00 85.56 296 PHE A O 1
ATOM 2138 N N . ASP A 1 297 ? 6.437 -14.031 -16.036 1.00 81.19 297 ASP A N 1
ATOM 2139 C CA . ASP A 1 297 ? 5.355 -15.009 -16.234 1.00 8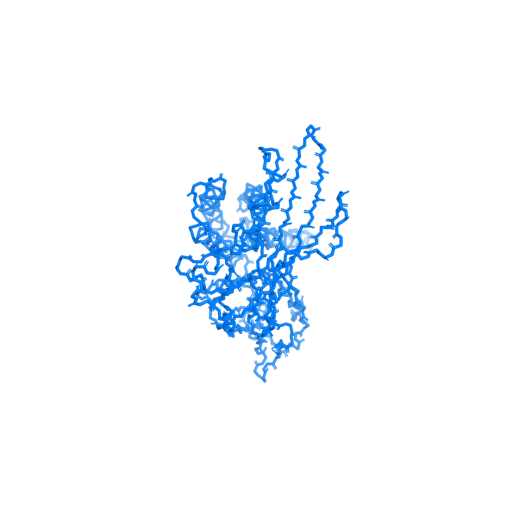1.19 297 ASP A CA 1
ATOM 2140 C C . ASP A 1 297 ? 5.824 -16.361 -16.820 1.00 81.19 297 ASP A C 1
ATOM 2142 O O . ASP A 1 297 ? 5.020 -17.247 -17.100 1.00 81.19 297 ASP A O 1
ATOM 2146 N N . GLY A 1 298 ? 7.136 -16.529 -17.022 1.00 83.50 298 GLY A N 1
ATOM 2147 C CA . GLY A 1 298 ? 7.740 -17.676 -17.709 1.00 83.50 298 GLY A CA 1
ATOM 2148 C C . GLY A 1 298 ? 8.143 -17.384 -19.159 1.00 83.50 298 GLY A C 1
ATOM 2149 O O . GLY A 1 298 ? 8.994 -18.084 -19.714 1.00 83.50 298 GLY A O 1
ATOM 2150 N N . SER A 1 299 ? 7.607 -16.315 -19.748 1.00 90.75 299 SER A N 1
ATOM 2151 C CA . SER A 1 299 ? 7.863 -15.881 -21.124 1.00 90.75 299 SER A CA 1
ATOM 2152 C C . SER A 1 299 ? 8.291 -14.417 -21.227 1.00 90.75 299 SER A C 1
ATOM 2154 O O . SER A 1 299 ? 9.164 -14.082 -22.032 1.00 90.75 299 SER A O 1
ATOM 2156 N N . SER A 1 300 ? 7.724 -13.533 -20.409 1.00 93.44 300 SER A N 1
ATOM 2157 C CA . SER A 1 300 ? 7.988 -12.103 -20.448 1.00 93.44 300 SER A CA 1
ATOM 2158 C C . SER A 1 300 ? 7.808 -11.438 -19.089 1.00 93.44 300 SER A C 1
ATOM 2160 O O . SER A 1 300 ? 7.249 -12.008 -18.156 1.00 93.44 300 SER A O 1
ATOM 2162 N N . PHE A 1 301 ? 8.325 -10.221 -18.981 1.00 92.94 301 PHE A N 1
ATOM 2163 C CA . PHE A 1 301 ? 7.926 -9.264 -17.958 1.00 92.94 301 PHE A CA 1
ATOM 2164 C C . PHE A 1 301 ? 7.850 -7.874 -18.586 1.00 92.94 301 PHE A C 1
ATOM 2166 O O . PHE A 1 301 ? 8.340 -7.637 -19.697 1.00 92.94 301 PHE A O 1
ATOM 2173 N N . THR A 1 302 ? 7.243 -6.944 -17.867 1.00 92.31 302 THR A N 1
ATOM 2174 C CA . THR A 1 302 ? 7.111 -5.549 -18.276 1.00 92.31 302 THR A CA 1
ATOM 2175 C C . THR A 1 302 ? 7.738 -4.619 -17.252 1.00 92.31 302 THR A C 1
ATOM 2177 O O . THR A 1 302 ? 7.770 -4.917 -16.060 1.00 92.31 302 THR A O 1
ATOM 2180 N N . ALA A 1 303 ? 8.238 -3.482 -17.725 1.00 90.88 303 ALA A N 1
ATOM 2181 C CA . ALA A 1 303 ? 8.548 -2.328 -16.903 1.00 90.88 303 ALA A CA 1
ATOM 2182 C C . ALA A 1 303 ? 7.648 -1.166 -17.329 1.00 90.88 303 ALA A C 1
ATOM 2184 O O . ALA A 1 303 ? 7.713 -0.710 -18.469 1.00 90.88 303 ALA A O 1
ATOM 2185 N N . THR A 1 304 ? 6.808 -0.694 -16.420 1.00 89.56 304 THR A N 1
ATOM 2186 C CA . THR A 1 304 ? 5.897 0.428 -16.631 1.00 89.56 304 THR A CA 1
ATOM 2187 C C . THR A 1 304 ? 6.494 1.678 -16.013 1.00 89.56 304 THR A C 1
ATOM 2189 O O . THR A 1 304 ? 6.762 1.711 -14.811 1.00 89.56 304 THR A O 1
ATOM 2192 N N . PHE A 1 305 ? 6.692 2.703 -16.832 1.00 87.06 305 PHE A N 1
ATOM 2193 C CA . PHE A 1 305 ? 7.117 4.026 -16.407 1.00 87.06 305 PHE A CA 1
ATOM 2194 C C . PHE A 1 305 ? 5.894 4.933 -16.450 1.00 87.06 305 PHE A C 1
ATOM 2196 O O . PHE A 1 305 ? 5.367 5.222 -17.523 1.00 87.06 305 PHE A O 1
ATOM 2203 N N . SER A 1 306 ? 5.445 5.363 -15.278 1.00 86.00 306 SER A N 1
ATOM 2204 C CA . SER A 1 306 ? 4.420 6.392 -15.144 1.00 86.00 306 SER A CA 1
ATOM 2205 C C . SER A 1 306 ? 5.117 7.731 -14.988 1.00 86.00 306 SER A C 1
ATOM 2207 O O . SER A 1 306 ? 5.814 7.958 -13.996 1.00 86.00 306 SER A O 1
ATOM 2209 N N . VAL A 1 307 ? 4.955 8.586 -15.992 1.00 85.88 307 VAL A N 1
ATOM 2210 C CA . VAL A 1 307 ? 5.487 9.942 -16.005 1.00 85.88 307 VAL A CA 1
ATOM 2211 C C . VAL A 1 307 ? 4.346 10.895 -15.698 1.00 85.88 307 VAL A C 1
ATOM 2213 O O . VAL A 1 307 ? 3.323 10.868 -16.378 1.00 85.88 307 VAL A O 1
ATOM 2216 N N . THR A 1 308 ? 4.531 11.752 -14.702 1.00 85.19 308 THR A N 1
ATOM 2217 C CA . THR A 1 308 ? 3.616 12.863 -14.425 1.00 85.19 308 THR A CA 1
ATOM 2218 C C . THR A 1 308 ? 4.417 14.147 -14.385 1.00 85.19 308 THR A C 1
ATOM 2220 O O . THR A 1 308 ? 5.305 14.288 -13.540 1.00 85.19 308 THR A O 1
ATOM 2223 N N . CYS A 1 309 ? 4.093 15.068 -15.286 1.00 84.19 309 CYS A N 1
ATOM 2224 C CA . CYS A 1 309 ? 4.701 16.388 -15.365 1.00 84.19 309 CYS A CA 1
ATOM 2225 C C . CYS A 1 309 ? 3.693 17.447 -14.927 1.00 84.19 309 CYS A C 1
ATOM 2227 O O . CYS A 1 309 ? 2.539 17.408 -15.362 1.00 84.19 309 CYS A O 1
ATOM 2229 N N . THR A 1 310 ? 4.131 18.387 -14.091 1.00 84.50 310 THR A N 1
ATOM 2230 C CA . THR A 1 310 ? 3.290 19.479 -13.590 1.00 84.50 310 THR A CA 1
ATOM 2231 C C . THR A 1 310 ? 3.961 20.816 -13.863 1.00 84.50 310 THR A C 1
ATOM 2233 O O . THR A 1 310 ? 5.027 21.086 -13.315 1.00 84.50 310 THR A O 1
ATOM 2236 N N . VAL A 1 311 ? 3.312 21.663 -14.663 1.00 82.94 311 VAL A N 1
ATOM 2237 C CA . VAL A 1 311 ? 3.807 22.993 -15.054 1.00 82.94 311 VAL A CA 1
ATOM 2238 C C . VAL A 1 311 ? 2.683 24.001 -14.853 1.00 82.94 311 VAL A C 1
ATOM 2240 O O . VAL A 1 311 ? 1.565 23.768 -15.305 1.00 82.94 311 VAL A O 1
ATOM 2243 N N . ASP A 1 312 ? 2.946 25.089 -14.125 1.00 84.00 312 ASP A N 1
ATOM 2244 C CA . ASP A 1 312 ? 1.989 26.181 -13.870 1.00 84.00 312 ASP A CA 1
ATOM 2245 C C . ASP A 1 312 ? 0.586 25.729 -13.402 1.00 84.00 312 ASP A C 1
ATOM 2247 O O . ASP A 1 312 ? -0.437 26.333 -13.719 1.00 84.00 312 ASP A O 1
ATOM 2251 N N . GLY A 1 313 ? 0.527 24.642 -12.625 1.00 78.12 313 GLY A N 1
ATOM 2252 C CA . GLY A 1 313 ? -0.718 24.084 -12.085 1.00 78.12 313 GLY A CA 1
ATOM 2253 C C . GLY A 1 313 ? -1.493 23.164 -13.037 1.00 78.12 313 GLY A C 1
ATOM 2254 O O . GLY A 1 313 ? -2.490 22.580 -12.615 1.00 78.12 313 GLY A O 1
ATOM 2255 N N . ALA A 1 314 ? -1.032 22.975 -14.276 1.00 80.56 314 ALA A N 1
ATOM 2256 C CA . ALA A 1 314 ? -1.532 21.949 -15.186 1.00 80.56 314 ALA A CA 1
ATOM 2257 C C . ALA A 1 314 ? -0.706 20.660 -15.046 1.00 80.56 314 ALA A C 1
ATOM 2259 O O . ALA A 1 314 ? 0.521 20.715 -14.958 1.00 80.56 314 ALA A O 1
ATOM 2260 N N . SER A 1 315 ? -1.369 19.500 -15.038 1.00 83.25 315 SER A N 1
ATOM 2261 C CA . SER A 1 315 ? -0.711 18.191 -15.000 1.00 83.25 315 SER A CA 1
ATOM 2262 C C . SER A 1 315 ? -1.014 17.371 -16.250 1.00 83.25 315 SER A C 1
ATOM 2264 O O . SER A 1 315 ? -2.142 17.338 -16.744 1.00 83.25 315 SER A O 1
ATOM 2266 N N . ALA A 1 316 ? 0.011 16.691 -16.755 1.00 83.75 316 ALA A N 1
ATOM 2267 C CA . ALA A 1 316 ? -0.114 15.699 -17.811 1.00 83.75 316 ALA A CA 1
ATOM 2268 C C . ALA A 1 316 ? 0.547 14.397 -17.362 1.00 83.75 316 ALA A C 1
ATOM 2270 O O . ALA A 1 316 ? 1.615 14.414 -16.742 1.00 83.75 316 ALA A O 1
ATOM 2271 N N . SER A 1 317 ? -0.088 13.274 -17.694 1.00 85.00 317 SER A N 1
ATOM 2272 C CA . SER A 1 317 ? 0.433 11.944 -17.395 1.00 85.00 317 SER A CA 1
ATOM 2273 C C . SER A 1 317 ? 0.605 11.130 -18.667 1.00 85.00 317 SER A C 1
ATOM 2275 O O . SER A 1 317 ? -0.247 11.135 -19.557 1.00 85.00 317 SER A O 1
ATOM 2277 N N . GLU A 1 318 ? 1.708 10.400 -18.727 1.00 87.69 318 GLU A N 1
ATOM 2278 C CA . GLU A 1 318 ? 2.027 9.476 -19.803 1.00 87.69 318 GLU A CA 1
ATOM 2279 C C . GLU A 1 318 ? 2.512 8.151 -19.216 1.00 87.69 318 GLU A C 1
ATOM 2281 O O . GLU A 1 318 ? 3.161 8.104 -18.169 1.00 87.69 318 GLU A O 1
ATOM 2286 N N . THR A 1 319 ? 2.162 7.055 -19.881 1.00 89.31 319 THR A N 1
ATOM 2287 C CA . THR A 1 319 ? 2.584 5.711 -19.499 1.00 89.31 319 THR A CA 1
ATOM 2288 C C . THR A 1 319 ? 3.406 5.097 -20.620 1.00 89.31 319 THR A C 1
ATOM 2290 O O . THR A 1 319 ? 2.891 4.863 -21.714 1.00 89.31 319 THR A O 1
ATOM 2293 N N . LEU A 1 320 ? 4.669 4.790 -20.324 1.00 90.62 320 LEU A N 1
ATOM 2294 C CA . LEU A 1 320 ? 5.541 4.002 -21.193 1.00 90.62 320 LEU A CA 1
ATOM 2295 C C . LEU A 1 320 ? 5.577 2.569 -20.666 1.00 90.62 320 LEU A C 1
ATOM 2297 O O . LEU A 1 320 ? 5.865 2.338 -19.491 1.00 90.62 320 LEU A O 1
ATOM 2301 N N . VAL A 1 321 ? 5.311 1.600 -21.531 1.00 93.38 321 VAL A N 1
ATOM 2302 C CA . VAL A 1 321 ? 5.376 0.178 -21.193 1.00 93.38 321 VAL A CA 1
ATOM 2303 C C . VAL A 1 321 ? 6.505 -0.444 -21.984 1.00 93.38 321 VAL A C 1
ATOM 2305 O O . VAL A 1 321 ? 6.432 -0.541 -23.205 1.00 93.38 321 VAL A O 1
ATOM 2308 N N . PHE A 1 322 ? 7.536 -0.900 -21.287 1.00 94.62 322 PHE A N 1
ATOM 2309 C CA . PHE A 1 322 ? 8.600 -1.691 -21.877 1.00 94.62 322 PHE A CA 1
ATOM 2310 C C . PHE A 1 322 ? 8.314 -3.168 -21.660 1.00 94.62 322 PHE A C 1
ATOM 2312 O O . PHE A 1 322 ? 8.104 -3.593 -20.526 1.00 94.62 322 PHE A O 1
ATOM 2319 N N . ARG A 1 323 ? 8.343 -3.968 -22.722 1.00 95.94 323 ARG A N 1
ATOM 2320 C CA . ARG A 1 323 ? 8.198 -5.422 -22.646 1.00 95.94 323 ARG A CA 1
ATOM 2321 C C . ARG A 1 323 ? 9.544 -6.085 -22.894 1.00 95.94 323 ARG A C 1
ATOM 2323 O O . ARG A 1 323 ? 10.222 -5.787 -23.876 1.00 95.94 323 ARG A O 1
ATOM 2330 N N . VAL A 1 324 ? 9.899 -7.021 -22.019 1.00 96.69 324 VAL A N 1
ATOM 2331 C CA . VAL A 1 324 ? 11.087 -7.869 -22.127 1.00 96.69 324 VAL A CA 1
ATOM 2332 C C . VAL A 1 324 ? 10.618 -9.307 -22.303 1.00 96.69 324 VAL A C 1
ATOM 2334 O O . VAL A 1 324 ? 10.110 -9.920 -21.366 1.00 96.69 324 VAL A O 1
ATOM 2337 N N . ARG A 1 325 ? 10.749 -9.846 -23.516 1.00 97.00 325 ARG A N 1
ATOM 2338 C CA . ARG A 1 325 ? 10.246 -11.174 -23.891 1.00 97.00 325 ARG A CA 1
ATOM 2339 C C . ARG A 1 325 ? 11.400 -12.118 -24.185 1.00 97.00 325 ARG A C 1
ATOM 2341 O O . ARG A 1 325 ? 12.280 -11.771 -24.967 1.00 97.00 325 ARG A O 1
ATOM 2348 N N . ARG A 1 326 ? 11.380 -13.317 -23.613 1.00 95.38 326 ARG A N 1
ATOM 2349 C CA . ARG A 1 326 ? 12.327 -14.381 -23.956 1.00 95.38 326 ARG A CA 1
ATOM 2350 C C . ARG A 1 326 ? 12.092 -14.847 -25.396 1.00 95.38 326 ARG A C 1
ATOM 2352 O O . ARG A 1 326 ? 10.940 -14.994 -25.806 1.00 95.38 326 ARG A O 1
ATOM 2359 N N . ILE A 1 327 ? 13.170 -15.065 -26.145 1.00 93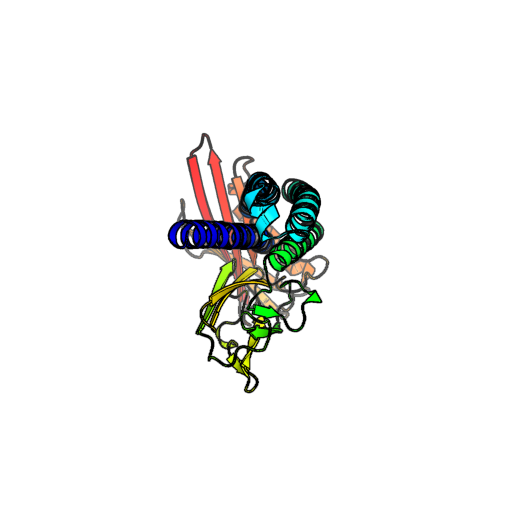.19 327 ILE A N 1
ATOM 2360 C CA . ILE A 1 327 ? 13.148 -15.562 -27.528 1.00 93.19 327 ILE A CA 1
ATOM 2361 C C . ILE A 1 327 ? 14.062 -16.769 -27.708 1.00 93.19 327 ILE A C 1
ATOM 2363 O O . ILE A 1 327 ? 15.036 -16.900 -26.927 1.00 93.19 327 ILE A O 1
#

pLDDT: mean 84.55, std 10.67, range [35.41, 97.69]